Protein 4O32 (pdb70)

Organism: Plasmodium falciparum (isolate 3D7) (NCBI:txid36329)

Structure (mmCIF, N/CA/C/O backbone):
data_4O32
#
_entry.id   4O32
#
_cell.length_a   77.030
_cell.length_b   77.030
_cell.length_c   134.415
_cell.angle_alpha   90.00
_cell.angle_beta   90.00
_cell.angle_gamma   90.00
#
_symmetry.space_group_name_H-M   'P 43 21 2'
#
loop_
_entity.id
_entity.type
_entity.pdbx_description
1 polymer Thioredoxin
2 non-polymer 'CHLORIDE ION'
3 water water
#
loop_
_atom_site.group_PDB
_atom_site.id
_atom_site.type_symbol
_atom_site.label_atom_id
_atom_site.label_alt_id
_atom_site.label_comp_id
_atom_site.label_asym_id
_atom_site.label_entity_id
_atom_site.label_seq_id
_atom_site.pdbx_PDB_ins_code
_atom_site.Cartn_x
_atom_site.Cartn_y
_atom_site.Cartn_z
_atom_site.occupancy
_atom_site.B_iso_or_equiv
_atom_site.auth_seq_id
_atom_site.auth_comp_id
_atom_site.auth_asym_id
_atom_site.auth_atom_id
_atom_site.pdbx_PDB_model_num
ATOM 1 N N . ASN A 1 48 ? 65.139 196.171 -137.709 1.00 78.97 70 ASN A N 1
ATOM 2 C CA . ASN A 1 48 ? 64.703 197.470 -137.209 1.00 78.67 70 ASN A CA 1
ATOM 3 C C . ASN A 1 48 ? 64.175 197.394 -135.777 1.00 89.68 70 ASN A C 1
ATOM 4 O O . ASN A 1 48 ? 64.815 197.879 -134.840 1.00 88.82 70 ASN A O 1
ATOM 6 N N . THR A 1 49 ? 63.006 196.780 -135.615 1.00 88.78 71 THR A N 1
ATOM 7 C CA . THR A 1 49 ? 62.350 196.679 -134.312 1.00 80.03 71 THR A CA 1
ATOM 8 C C . THR A 1 49 ? 61.746 195.285 -134.101 1.00 70.47 71 THR A C 1
ATOM 9 O O . THR A 1 49 ? 61.321 194.633 -135.057 1.00 68.20 71 THR A O 1
ATOM 13 N N . VAL A 1 50 ? 61.709 194.831 -132.851 1.00 58.34 72 VAL A N 1
ATOM 14 C CA . VAL A 1 50 ? 61.288 193.463 -132.553 1.00 59.85 72 VAL A CA 1
ATOM 15 C C . VAL A 1 50 ? 59.780 193.256 -132.685 1.00 54.45 72 VAL A C 1
ATOM 16 O O . VAL A 1 50 ? 58.981 193.928 -132.027 1.00 61.68 72 VAL A O 1
ATOM 20 N N . ILE A 1 51 ? 59.404 192.310 -133.537 1.00 55.64 73 ILE A N 1
ATOM 21 C CA . ILE A 1 51 ? 58.009 191.967 -133.768 1.00 44.99 73 ILE A CA 1
ATOM 22 C C . ILE A 1 51 ? 57.575 190.845 -132.842 1.00 47.84 73 ILE A C 1
ATOM 23 O O . ILE A 1 51 ? 58.187 189.776 -132.820 1.00 46.90 73 ILE A O 1
ATOM 28 N N . VAL A 1 52 ? 56.527 191.090 -132.068 1.00 50.37 74 VAL A N 1
ATOM 29 C CA . VAL A 1 52 ? 55.971 190.052 -131.216 1.00 41.42 74 VAL A CA 1
ATOM 30 C C . VAL A 1 52 ? 54.708 189.499 -131.857 1.00 48.66 74 VAL A C 1
ATOM 31 O O . VAL A 1 52 ? 53.605 190.000 -131.632 1.00 53.28 74 VAL A O 1
ATOM 35 N N . LEU A 1 53 ? 54.888 188.469 -132.675 1.00 41.68 75 LEU A N 1
ATOM 36 C CA . LEU A 1 53 ? 53.776 187.789 -133.319 1.00 41.52 75 LEU A CA 1
ATOM 37 C C . LEU A 1 53 ? 53.108 186.853 -132.319 1.00 42.32 75 LEU A C 1
ATOM 38 O O . LEU A 1 53 ? 53.716 185.884 -131.860 1.00 43.86 75 LEU A O 1
ATOM 43 N N . TYR A 1 54 ? 51.856 187.151 -131.983 1.00 44.51 76 TYR A N 1
ATOM 44 C CA . TYR A 1 54 ? 51.163 186.456 -130.905 1.00 39.47 76 TYR A CA 1
ATOM 45 C C . TYR A 1 54 ? 49.848 185.832 -131.376 1.00 37.09 76 TYR A C 1
ATOM 46 O O . TYR A 1 54 ? 48.852 186.525 -131.572 1.00 39.14 76 TYR A O 1
ATOM 55 N N . PHE A 1 55 ? 49.864 184.513 -131.557 1.00 28.76 77 PHE A N 1
ATOM 56 C CA . PHE A 1 55 ? 48.668 183.764 -131.903 1.00 35.24 77 PHE A CA 1
ATOM 57 C C . PHE A 1 55 ? 47.862 183.405 -130.655 1.00 41.45 77 PHE A C 1
ATOM 58 O O . PHE A 1 55 ? 48.388 182.829 -129.702 1.00 37.11 77 PHE A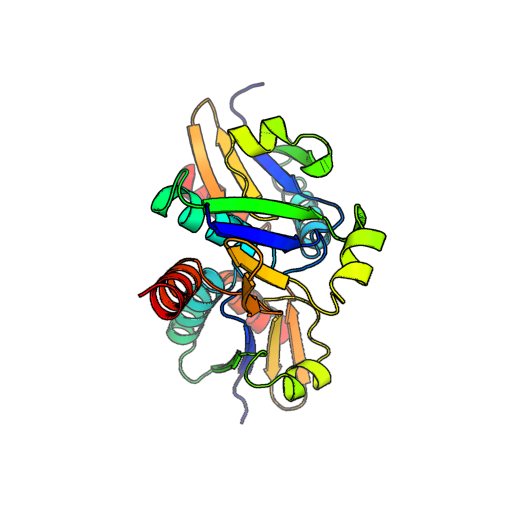 O 1
ATOM 66 N N . PHE A 1 56 ? 46.578 183.742 -130.672 1.00 39.50 78 PHE A N 1
ATOM 67 C CA . PHE A 1 56 ? 45.698 183.456 -129.549 1.00 49.28 78 PHE A CA 1
ATOM 68 C C . PHE A 1 56 ? 44.343 182.986 -130.056 1.00 52.20 78 PHE A C 1
ATOM 69 O O . PHE A 1 56 ? 44.052 183.070 -131.248 1.00 38.30 78 PHE A O 1
ATOM 77 N N . ALA A 1 57 ? 43.518 182.493 -129.141 1.00 40.53 79 ALA A N 1
ATOM 78 C CA . ALA A 1 57 ? 42.117 182.223 -129.433 1.00 42.31 79 ALA A CA 1
ATOM 79 C C . ALA A 1 57 ? 41.298 182.460 -128.175 1.00 52.50 79 ALA A C 1
ATOM 80 O O . ALA A 1 57 ? 41.831 182.440 -127.062 1.00 45.51 79 ALA A O 1
ATOM 82 N N . LYS A 1 58 ? 40.004 182.689 -128.356 1.00 43.93 80 LYS A N 1
ATOM 83 C CA . LYS A 1 58 ? 39.128 182.992 -127.235 1.00 59.95 80 LYS A CA 1
ATOM 84 C C . LYS A 1 58 ? 38.811 181.732 -126.439 1.00 45.90 80 LYS A C 1
ATOM 85 O O . LYS A 1 58 ? 38.409 181.810 -125.281 1.00 52.59 80 LYS A O 1
ATOM 91 N N . TRP A 1 59 ? 39.002 180.574 -127.062 1.00 45.89 81 TRP A N 1
ATOM 92 C CA . TRP A 1 59 ? 38.789 179.306 -126.379 1.00 51.00 81 TRP A CA 1
ATOM 93 C C . TRP A 1 59 ? 40.062 178.794 -125.699 1.00 51.69 81 TRP A C 1
ATOM 94 O O . TRP A 1 59 ? 40.040 177.758 -125.038 1.00 53.36 81 TRP A O 1
ATOM 105 N N A CYS A 1 60 ? 41.156 179.531 -125.863 0.41 47.61 82 CYS A N 1
ATOM 106 N N B CYS A 1 60 ? 41.170 179.509 -125.860 0.59 47.49 82 CYS A N 1
ATOM 107 C CA A CYS A 1 60 ? 42.420 179.213 -125.205 0.41 48.35 82 CYS A CA 1
ATOM 108 C CA B CYS A 1 60 ? 42.405 179.108 -125.193 0.59 48.29 82 CYS A CA 1
ATOM 109 C C A CYS A 1 60 ? 42.444 179.786 -123.792 0.41 43.38 82 CYS A C 1
ATOM 110 C C B CYS A 1 60 ? 42.500 179.750 -123.815 0.59 43.27 82 CYS A C 1
ATOM 111 O O A CYS A 1 60 ? 42.469 181.004 -123.613 0.41 41.96 82 CYS A O 1
ATOM 112 O O B CYS A 1 60 ? 42.636 180.968 -123.688 0.59 41.72 82 CYS A O 1
ATOM 117 N N . GLN A 1 61 ? 42.431 178.909 -122.790 1.00 47.66 83 GLN A N 1
ATOM 118 C CA . GLN A 1 61 ? 42.397 179.354 -121.400 1.00 48.15 83 GLN A CA 1
ATOM 119 C C . GLN A 1 61 ? 43.618 180.168 -121.002 1.00 42.12 83 GLN A C 1
ATOM 120 O O . GLN A 1 61 ? 43.494 181.191 -120.331 1.00 47.91 83 GLN A O 1
ATOM 126 N N . ALA A 1 62 ? 44.795 179.724 -121.425 1.00 38.47 84 ALA A N 1
ATOM 127 C CA . ALA A 1 62 ? 46.030 180.409 -121.056 1.00 39.97 84 ALA A CA 1
ATOM 128 C C . ALA A 1 62 ? 46.184 181.770 -121.733 1.00 41.53 84 ALA A C 1
ATOM 129 O O . ALA A 1 62 ? 46.999 182.591 -121.308 1.00 42.21 84 ALA A O 1
ATOM 131 N N A CYS A 1 63 ? 45.393 182.002 -122.779 0.39 40.55 85 CYS A N 1
ATOM 132 N N B CYS A 1 63 ? 45.407 182.017 -122.786 0.61 40.94 85 CYS A N 1
ATOM 133 C CA A CYS A 1 63 ? 45.507 183.215 -123.580 0.39 39.42 85 CYS A CA 1
ATOM 134 C CA B CYS A 1 63 ? 45.557 183.254 -123.546 0.61 39.28 85 CYS A CA 1
ATOM 135 C C A CYS A 1 63 ? 44.947 184.437 -122.857 0.39 39.92 85 CYS A C 1
ATOM 136 C C B CYS A 1 63 ? 44.989 184.454 -122.811 0.61 39.90 85 CYS A C 1
ATOM 137 O O A CYS A 1 63 ? 45.290 185.571 -123.188 0.39 41.85 85 CYS A O 1
ATOM 138 O O B CYS A 1 63 ? 45.366 185.593 -123.090 0.61 41.86 85 CYS A O 1
ATOM 143 N N . THR A 1 64 ? 44.085 184.202 -121.872 1.00 41.61 86 THR A N 1
ATOM 144 C CA . THR A 1 64 ? 43.519 185.281 -121.075 1.00 41.33 86 THR A CA 1
ATOM 145 C C . THR A 1 64 ? 44.627 185.980 -120.306 1.00 43.72 86 THR A C 1
ATOM 146 O O . THR A 1 64 ? 44.759 187.205 -120.357 1.00 49.69 86 THR A O 1
ATOM 150 N N . MET A 1 65 ? 45.436 185.194 -119.603 1.00 41.43 87 MET A N 1
ATOM 151 C CA . MET A 1 65 ? 46.580 185.748 -118.890 1.00 43.24 87 MET A CA 1
ATOM 152 C C . MET A 1 65 ? 47.693 186.145 -119.859 1.00 38.83 87 MET A C 1
ATOM 153 O O . MET A 1 65 ? 48.390 187.137 -119.639 1.00 43.03 87 MET A O 1
ATOM 158 N N . GLN A 1 66 ? 47.865 185.376 -120.933 1.00 42.63 88 GLN A N 1
ATOM 159 C CA . GLN A 1 66 ? 48.879 185.720 -121.929 1.00 42.48 88 GLN A CA 1
ATOM 160 C C . GLN A 1 66 ? 48.637 187.123 -122.476 1.00 40.49 88 GLN A C 1
ATOM 161 O O . GLN A 1 66 ? 49.572 187.905 -122.637 1.00 41.40 88 GLN A O 1
ATOM 167 N N . SER A 1 67 ? 47.373 187.440 -122.742 1.00 36.30 89 SER A N 1
ATOM 168 C CA . SER A 1 67 ? 47.014 188.758 -123.258 1.00 39.87 89 SER A CA 1
ATOM 169 C C . SER A 1 67 ? 47.356 189.870 -122.269 1.00 42.72 89 SER A C 1
ATOM 170 O O . SER A 1 67 ? 47.832 190.933 -122.667 1.00 43.33 89 SER A O 1
ATOM 173 N N . THR A 1 68 ? 47.125 189.633 -120.981 1.00 44.68 90 THR A N 1
ATOM 174 C CA . THR A 1 68 ? 47.434 190.658 -119.988 1.00 47.75 90 THR A CA 1
ATOM 175 C C . THR A 1 68 ? 48.946 190.766 -119.794 1.00 44.03 90 THR A C 1
ATOM 176 O O . THR A 1 68 ? 49.472 191.852 -119.562 1.00 46.59 90 THR A O 1
ATOM 180 N N . GLU A 1 69 ? 49.646 189.643 -119.913 1.00 46.55 91 GLU A N 1
ATOM 181 C CA . GLU A 1 69 ? 51.106 189.660 -119.887 1.00 45.97 91 GLU A CA 1
ATOM 182 C C . GLU A 1 69 ? 51.668 190.463 -121.061 1.00 50.51 91 GLU A C 1
ATOM 183 O O . GLU A 1 69 ? 52.687 191.139 -120.923 1.00 48.14 91 GLU A O 1
ATOM 189 N N . MET A 1 70 ? 51.002 190.392 -122.213 1.00 43.58 92 MET A N 1
ATOM 190 C CA . MET A 1 70 ? 51.425 191.157 -123.384 1.00 43.12 92 MET A CA 1
ATOM 191 C C . MET A 1 70 ? 51.260 192.659 -123.149 1.00 56.91 92 MET A C 1
ATOM 192 O O . MET A 1 70 ? 52.014 193.466 -123.702 1.00 45.48 92 MET A O 1
ATOM 197 N N . ASP A 1 71 ? 50.272 193.024 -122.331 1.00 53.12 93 ASP A N 1
ATOM 198 C CA . ASP A 1 71 ? 50.074 194.416 -121.921 1.00 61.58 93 ASP A CA 1
ATOM 199 C C . ASP A 1 71 ? 51.265 194.915 -121.107 1.00 47.55 93 ASP A C 1
ATOM 200 O O . ASP A 1 71 ? 51.741 196.031 -121.305 1.00 57.09 93 ASP A O 1
ATOM 205 N N . LYS A 1 72 ? 51.733 194.086 -120.180 1.00 53.34 94 LYS A N 1
ATOM 206 C CA . LYS A 1 72 ? 52.919 194.413 -119.399 1.00 59.28 94 LYS A CA 1
ATOM 207 C C . LYS A 1 72 ? 54.121 194.635 -120.305 1.00 58.08 94 LYS A C 1
ATOM 208 O O . LYS A 1 72 ? 54.839 195.624 -120.162 1.00 64.41 94 LYS A O 1
ATOM 214 N N . LEU A 1 73 ? 54.325 193.706 -121.237 1.00 63.57 95 LEU A N 1
ATOM 215 C CA . LEU A 1 73 ? 55.453 193.756 -122.166 1.00 58.15 95 LEU A CA 1
ATOM 216 C C . LEU A 1 73 ? 55.470 195.043 -122.984 1.00 55.26 95 LEU A C 1
ATOM 217 O O . LEU A 1 73 ? 56.518 195.672 -123.135 1.00 59.71 95 LEU A O 1
ATOM 222 N N . GLN A 1 74 ? 54.311 195.424 -123.514 1.00 52.26 96 GLN A N 1
ATOM 223 C CA . GLN A 1 74 ? 54.192 196.648 -124.306 1.00 52.25 96 GLN A CA 1
ATOM 224 C C . GLN A 1 74 ? 54.523 197.888 -123.486 1.00 64.28 96 GLN A C 1
ATOM 225 O O . GLN A 1 74 ? 55.162 198.814 -123.983 1.00 72.75 96 GLN A O 1
ATOM 231 N N . LYS A 1 75 ? 54.071 197.906 -122.235 1.00 67.79 97 LYS A N 1
ATOM 232 C CA . LYS A 1 75 ? 54.342 199.021 -121.335 1.00 71.91 97 LYS A CA 1
ATOM 233 C C . LYS A 1 75 ? 55.840 199.157 -121.093 1.00 71.53 97 LYS A C 1
ATOM 234 O O . LYS A 1 75 ? 56.375 200.263 -121.028 1.00 72.29 97 LYS A O 1
ATOM 236 N N . TYR A 1 76 ? 56.507 198.015 -120.975 1.00 66.90 98 TYR A N 1
ATOM 237 C CA . TYR A 1 76 ? 57.939 197.963 -120.712 1.00 68.86 98 TYR A CA 1
ATOM 238 C C . TYR A 1 76 ? 58.769 198.468 -121.890 1.00 72.39 98 TYR A C 1
ATOM 239 O O . TYR A 1 76 ? 59.713 199.237 -121.706 1.00 78.94 98 TYR A O 1
ATOM 248 N N . TYR A 1 77 ? 58.412 198.042 -123.099 1.00 66.03 99 TYR A N 1
ATOM 249 C CA . TYR A 1 77 ? 59.229 198.327 -124.276 1.00 65.38 99 TYR A CA 1
ATOM 250 C C . TYR A 1 77 ? 58.735 199.496 -125.123 1.00 74.91 99 TYR A C 1
ATOM 251 O O . TYR A 1 77 ? 59.525 200.144 -125.810 1.00 73.52 99 TYR A O 1
ATOM 260 N N . GLY A 1 78 ? 57.433 199.758 -125.088 1.00 71.41 100 GLY A N 1
ATOM 261 C CA . GLY A 1 78 ? 56.859 200.798 -125.920 1.00 63.42 100 GLY A CA 1
ATOM 262 C C . GLY A 1 78 ? 57.112 200.529 -127.390 1.00 68.89 100 GLY A C 1
ATOM 263 O O . GLY A 1 78 ? 56.891 199.418 -127.872 1.00 67.43 100 GLY A O 1
ATOM 264 N N . LYS A 1 79 ? 57.602 201.542 -128.098 1.00 74.15 101 LYS A N 1
ATOM 265 C CA . LYS A 1 79 ? 57.819 201.444 -129.539 1.00 67.89 101 LYS A CA 1
ATOM 266 C C . LYS A 1 79 ? 59.054 200.624 -129.913 1.00 68.43 101 LYS A C 1
ATOM 267 O O . LYS A 1 79 ? 59.402 200.517 -131.092 1.00 69.04 101 LYS A O 1
ATOM 273 N N . ARG A 1 80 ? 59.720 200.048 -128.918 1.00 69.09 102 ARG A N 1
ATOM 274 C CA . ARG A 1 80 ? 60.836 199.153 -129.196 1.00 66.69 102 ARG A CA 1
ATOM 275 C C . ARG A 1 80 ? 60.316 197.770 -129.573 1.00 73.97 102 ARG A C 1
ATOM 276 O O . ARG A 1 80 ? 61.042 196.956 -130.144 1.00 67.14 102 ARG A O 1
ATOM 284 N N . ILE A 1 81 ? 59.049 197.518 -129.262 1.00 68.99 103 ILE A N 1
ATOM 285 C CA . ILE A 1 81 ? 58.429 196.232 -129.548 1.00 58.26 103 ILE A CA 1
ATOM 286 C C . ILE A 1 81 ? 57.138 196.507 -130.318 1.00 64.10 103 ILE A C 1
ATOM 287 O O . ILE A 1 81 ? 56.462 197.502 -130.059 1.00 69.84 103 ILE A O 1
ATOM 292 N N . TYR A 1 82 ? 56.811 195.658 -131.286 1.00 61.67 104 TYR A N 1
ATOM 293 C CA . TYR A 1 82 ? 55.530 195.770 -131.972 1.00 58.09 104 TYR A CA 1
ATOM 294 C C . TYR A 1 82 ? 54.717 194.490 -131.819 1.00 58.88 104 TYR A C 1
ATOM 295 O O . TYR A 1 82 ? 55.052 193.455 -132.400 1.00 54.81 104 TYR A O 1
ATOM 304 N N . LEU A 1 83 ? 53.643 194.569 -131.040 1.00 51.30 105 LEU A N 1
ATOM 305 C CA . LEU A 1 83 ? 52.783 193.417 -130.804 1.00 52.74 105 LEU A CA 1
ATOM 306 C C . LEU A 1 83 ? 51.844 193.188 -131.984 1.00 55.39 105 LEU A C 1
ATOM 307 O O . LEU A 1 83 ? 51.036 194.049 -132.331 1.00 52.79 105 LEU A O 1
ATOM 312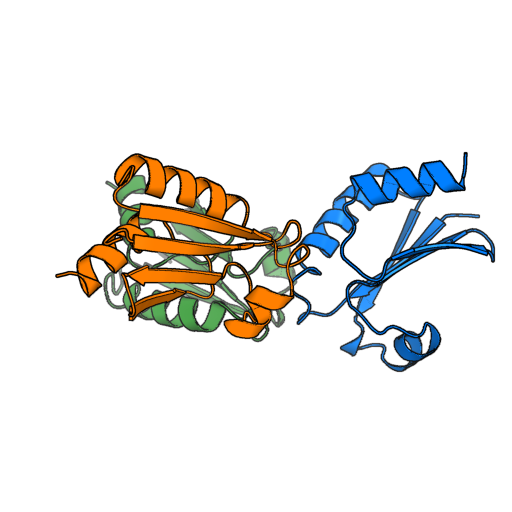 N N . LEU A 1 84 ? 51.968 192.021 -132.606 1.00 49.19 106 LEU A N 1
ATOM 313 C CA . LEU A 1 84 ? 51.056 191.618 -133.661 1.00 51.71 106 LEU A CA 1
ATOM 314 C C . LEU A 1 84 ? 50.154 190.515 -133.119 1.00 50.43 106 LEU A C 1
ATOM 315 O O . LEU A 1 84 ? 50.506 189.333 -133.149 1.00 42.61 106 LEU A O 1
ATOM 320 N N . LYS A 1 85 ? 48.995 190.919 -132.609 1.00 46.11 107 LYS A N 1
ATOM 321 C CA . LYS A 1 85 ? 48.075 190.009 -131.941 1.00 42.87 107 LYS A CA 1
ATOM 322 C C . LYS A 1 85 ? 47.107 189.387 -132.944 1.00 45.14 107 LYS A C 1
ATOM 323 O O . LYS A 1 85 ? 46.284 190.079 -133.537 1.00 47.66 107 LYS A O 1
ATOM 329 N N . VAL A 1 86 ? 47.204 188.073 -133.119 1.00 44.44 108 VAL A N 1
ATOM 330 C CA . VAL A 1 86 ? 46.464 187.383 -134.166 1.00 40.24 108 VAL A CA 1
ATOM 331 C C . VAL A 1 86 ? 45.494 186.343 -133.621 1.00 39.20 108 VAL A C 1
ATOM 332 O O . VAL A 1 86 ? 45.901 185.362 -132.995 1.00 44.94 108 VAL A O 1
ATOM 336 N N . ASP A 1 87 ? 44.207 186.567 -133.865 1.00 40.58 109 ASP A N 1
ATOM 337 C CA . ASP A 1 87 ? 43.173 185.599 -133.518 1.00 40.90 109 ASP A CA 1
ATOM 338 C C . ASP A 1 87 ? 43.237 184.447 -134.510 1.00 44.84 109 ASP A C 1
ATOM 339 O O . ASP A 1 87 ? 42.913 184.620 -135.685 1.00 47.24 109 ASP A O 1
ATOM 344 N N . LEU A 1 88 ? 43.662 183.277 -134.040 1.00 36.25 110 LEU A N 1
ATOM 345 C CA . LEU A 1 88 ? 43.829 182.121 -134.911 1.00 40.82 110 LEU A CA 1
ATOM 346 C C . LEU A 1 88 ? 42.539 181.766 -135.655 1.00 47.62 110 LEU A C 1
ATOM 347 O O . LEU A 1 88 ? 42.585 181.327 -136.801 1.00 43.90 110 LEU A O 1
ATOM 352 N N . ASP A 1 89 ? 41.394 181.970 -135.008 1.00 45.72 111 ASP A N 1
ATOM 353 C CA . ASP A 1 89 ? 40.106 181.647 -135.619 1.00 44.71 111 ASP A CA 1
ATOM 354 C C . ASP A 1 89 ? 39.774 182.580 -136.782 1.00 45.66 111 ASP A C 1
ATOM 355 O O . ASP A 1 89 ? 38.974 182.237 -137.646 1.00 44.49 111 ASP A O 1
ATOM 360 N N . LYS A 1 90 ? 40.383 183.760 -136.790 1.00 42.61 112 LYS A N 1
ATOM 361 C CA . LYS A 1 90 ? 40.161 184.729 -137.853 1.00 49.14 112 LYS A CA 1
ATOM 362 C C . LYS A 1 90 ? 41.298 184.739 -138.875 1.00 48.50 112 LYS A C 1
ATOM 363 O O . LYS A 1 90 ? 41.241 185.468 -139.866 1.00 42.21 112 LYS A O 1
ATOM 369 N N . ASN A 1 91 ? 42.332 183.939 -138.629 1.00 40.61 113 ASN A N 1
ATOM 370 C CA . ASN A 1 91 ? 43.503 183.925 -139.503 1.00 41.66 113 ASN A CA 1
ATOM 371 C C . ASN A 1 91 ? 44.078 182.528 -139.694 1.00 32.41 113 ASN A C 1
ATOM 372 O O . ASN A 1 91 ? 45.264 182.294 -139.456 1.00 41.25 113 ASN A O 1
ATOM 377 N N . GLU A 1 92 ? 43.237 181.606 -140.147 1.00 37.20 114 GLU A N 1
ATOM 378 C CA . GLU A 1 92 ? 43.626 180.207 -140.241 1.00 46.28 114 GLU A CA 1
ATOM 379 C C . GLU A 1 92 ? 44.768 179.961 -141.218 1.00 46.38 114 GLU A C 1
ATOM 380 O O . GLU A 1 92 ? 45.605 179.095 -140.977 1.00 45.12 114 GLU A O 1
ATOM 386 N N . SER A 1 93 ? 44.815 180.716 -142.313 1.00 40.55 115 SER A N 1
ATOM 387 C CA . SER A 1 93 ? 45.859 180.506 -143.314 1.00 45.19 115 SER A CA 1
ATOM 388 C C . SER A 1 93 ? 47.201 181.010 -142.807 1.00 38.14 115 SER A C 1
ATOM 389 O O . SER A 1 93 ? 48.242 180.401 -143.057 1.00 41.21 115 SER A O 1
ATOM 392 N N . LEU A 1 94 ? 47.174 182.135 -142.103 1.00 35.56 116 LEU A N 1
ATOM 393 C CA . LEU A 1 94 ? 48.378 182.660 -141.477 1.00 43.49 116 LEU A CA 1
ATOM 394 C C . LEU A 1 94 ? 48.902 181.673 -140.437 1.00 42.10 116 LEU A C 1
ATOM 395 O O . LEU A 1 94 ? 50.111 181.501 -140.283 1.00 44.69 116 LEU A O 1
ATOM 400 N N . ALA A 1 95 ? 47.977 181.022 -139.738 1.00 42.77 117 ALA A N 1
ATOM 401 C CA . ALA A 1 95 ? 48.321 180.053 -138.703 1.00 49.69 117 ALA A CA 1
ATOM 402 C C . ALA A 1 95 ? 49.021 178.844 -139.305 1.00 52.74 117 ALA A C 1
ATOM 403 O O . ALA A 1 95 ? 50.059 178.401 -138.806 1.00 45.76 117 ALA A O 1
ATOM 405 N N . ARG A 1 96 ? 48.446 178.313 -140.381 1.00 52.31 118 ARG A N 1
ATOM 406 C CA . ARG A 1 96 ? 49.038 177.179 -141.082 1.00 48.67 118 ARG A CA 1
ATOM 407 C C . ARG A 1 96 ? 50.420 177.531 -141.616 1.00 47.33 118 ARG A C 1
ATOM 408 O O . ARG A 1 96 ? 51.320 176.694 -141.625 1.00 48.09 118 ARG A O 1
ATOM 416 N N . LYS A 1 97 ? 50.583 178.776 -142.049 1.00 47.13 119 LYS A N 1
ATOM 417 C CA . LYS A 1 97 ? 51.860 179.247 -142.567 1.00 44.29 119 LYS A CA 1
ATOM 418 C C . LYS A 1 97 ? 52.970 179.151 -141.522 1.00 54.44 119 LYS A C 1
ATOM 419 O O . LYS A 1 97 ? 54.098 178.774 -141.839 1.00 48.15 119 LYS A O 1
ATOM 425 N N . PHE A 1 98 ? 52.649 179.494 -140.278 1.00 48.07 120 PHE A N 1
ATOM 426 C CA . PHE A 1 98 ? 53.638 179.455 -139.204 1.00 41.17 120 PHE A CA 1
ATOM 427 C C . PHE A 1 98 ? 53.551 178.156 -138.414 1.00 47.49 120 PHE A C 1
ATOM 428 O O . PHE A 1 98 ? 54.130 178.038 -137.329 1.00 50.51 120 PHE A O 1
ATOM 436 N N . SER A 1 99 ? 52.826 177.190 -138.973 1.00 39.07 121 SER A N 1
ATOM 437 C CA . SER A 1 99 ? 52.667 175.864 -138.379 1.00 49.57 121 SER A CA 1
ATOM 438 C C . SER A 1 99 ? 52.231 175.923 -136.914 1.00 52.62 121 SER A C 1
ATOM 439 O O . SER A 1 99 ? 52.820 175.262 -136.055 1.00 49.33 121 SER A O 1
ATOM 442 N N . VAL A 1 100 ? 51.201 176.716 -136.634 1.00 46.18 122 VAL A N 1
ATOM 443 C CA . VAL A 1 100 ? 50.684 176.832 -135.278 1.00 45.35 122 VAL A CA 1
ATOM 444 C C . VAL A 1 100 ? 49.926 175.568 -134.890 1.00 49.32 122 VAL A C 1
ATOM 445 O O . VAL A 1 100 ? 48.966 175.185 -135.556 1.00 52.14 122 VAL A O 1
ATOM 449 N N . LYS A 1 101 ? 50.366 174.921 -133.814 1.00 45.18 123 LYS A N 1
ATOM 450 C CA . LYS A 1 101 ? 49.771 173.662 -133.371 1.00 48.34 123 LYS A CA 1
ATOM 451 C C . LYS A 1 101 ? 49.292 173.751 -131.930 1.00 43.38 123 LYS A C 1
ATOM 452 O O . LYS A 1 101 ? 48.604 172.859 -131.439 1.00 53.03 123 LYS A O 1
ATOM 458 N N . SER A 1 102 ? 49.668 174.832 -131.258 1.00 46.07 124 SER A N 1
ATOM 459 C CA . SER A 1 102 ? 49.303 175.049 -129.864 1.00 43.59 124 SER A CA 1
ATOM 460 C C . SER A 1 102 ? 49.073 176.525 -129.622 1.00 39.36 124 SER A C 1
ATOM 461 O O . SER A 1 102 ? 49.617 177.368 -130.335 1.00 42.91 124 SER A O 1
ATOM 464 N N . LEU A 1 103 ? 48.263 176.836 -128.618 1.00 39.90 125 LEU A N 1
ATOM 465 C CA . LEU A 1 103 ? 48.026 178.220 -128.239 1.00 40.99 125 LEU A CA 1
ATOM 466 C C . LEU A 1 103 ? 48.239 178.388 -126.744 1.00 41.62 125 LEU A C 1
ATOM 467 O O . LEU A 1 103 ? 47.902 177.498 -125.974 1.00 47.62 125 LEU A O 1
ATOM 472 N N . PRO A 1 104 ? 48.822 179.525 -126.332 1.00 43.30 126 PRO A N 1
ATOM 473 C CA . PRO A 1 104 ? 49.293 180.581 -127.237 1.00 43.31 126 PRO A CA 1
ATOM 474 C C . PRO A 1 104 ? 50.571 180.191 -127.970 1.00 40.40 126 PRO A C 1
ATOM 475 O O . PRO A 1 104 ? 51.275 179.278 -127.543 1.00 37.19 126 PRO A O 1
ATOM 479 N N . THR A 1 105 ? 50.844 180.864 -129.079 1.00 40.97 127 THR A N 1
ATOM 480 C CA . THR A 1 105 ? 52.126 180.725 -129.754 1.00 36.06 127 THR A CA 1
ATOM 481 C C . THR A 1 105 ? 52.709 182.112 -129.894 1.00 36.25 127 THR A C 1
ATOM 482 O O . THR A 1 105 ? 52.057 183.020 -130.405 1.00 35.62 127 THR A O 1
ATOM 486 N N . ILE A 1 106 ? 53.924 182.284 -129.392 1.00 38.27 128 ILE A N 1
ATOM 487 C CA . ILE A 1 106 ? 54.580 183.577 -129.442 1.00 37.61 128 ILE A CA 1
ATOM 488 C C . ILE A 1 106 ? 55.845 183.467 -130.265 1.00 39.73 128 ILE A C 1
ATOM 489 O O . ILE A 1 106 ? 56.721 182.656 -129.973 1.00 38.96 128 ILE A O 1
ATOM 494 N N . ILE A 1 107 ? 55.926 184.285 -131.306 1.00 37.21 129 ILE A N 1
ATOM 495 C CA . ILE A 1 107 ? 57.081 184.284 -132.181 1.00 38.52 129 ILE A CA 1
ATOM 496 C C . ILE A 1 107 ? 57.735 185.657 -132.171 1.00 35.96 129 ILE A C 1
ATOM 497 O O . ILE A 1 107 ? 57.090 186.661 -132.464 1.00 42.88 129 ILE A O 1
ATOM 502 N N . LEU A 1 108 ? 59.012 185.696 -131.811 1.00 39.28 130 LEU A N 1
ATOM 503 C CA . LEU A 1 108 ? 59.739 186.955 -131.735 1.00 42.65 130 LEU A CA 1
ATOM 504 C C . LEU A 1 108 ? 60.676 187.116 -132.927 1.00 42.60 130 LEU A C 1
ATOM 505 O O . LEU A 1 108 ? 61.556 186.291 -133.151 1.00 52.34 130 LEU A O 1
ATOM 510 N N . LEU A 1 109 ? 60.474 188.189 -133.685 1.00 49.23 131 LEU A N 1
ATOM 511 C CA . LEU A 1 109 ? 61.234 188.438 -134.903 1.00 46.84 131 LEU A CA 1
ATOM 512 C C . LEU A 1 109 ? 61.972 189.773 -134.851 1.00 55.80 131 LEU A C 1
ATOM 513 O O . LEU A 1 109 ? 61.478 190.743 -134.280 1.00 55.55 131 LEU A O 1
ATOM 518 N N . LYS A 1 110 ? 63.159 189.817 -135.446 1.00 54.13 132 LYS A N 1
ATOM 519 C CA . LYS A 1 110 ? 63.840 191.086 -135.669 1.00 58.49 132 LYS A CA 1
ATOM 520 C C . LYS A 1 110 ? 64.705 191.033 -136.921 1.00 67.27 132 LYS A C 1
ATOM 521 O O . LYS A 1 110 ? 65.642 190.238 -137.006 1.00 62.98 132 LYS A O 1
ATOM 527 N N . ASN A 1 111 ? 64.376 191.889 -137.885 1.00 67.63 133 ASN A N 1
ATOM 528 C CA . ASN A 1 111 ? 65.157 192.040 -139.108 1.00 73.71 133 ASN A CA 1
ATOM 529 C C . ASN A 1 111 ? 65.442 190.717 -139.813 1.00 65.08 133 ASN A C 1
ATOM 530 O O . ASN A 1 111 ? 66.597 190.305 -139.933 1.00 66.98 133 ASN A O 1
ATOM 532 N N . LYS A 1 112 ? 64.383 190.050 -140.262 1.00 58.10 134 LYS A N 1
ATOM 533 C CA . LYS A 1 112 ? 64.520 188.850 -141.068 1.00 71.82 134 LYS A CA 1
ATOM 534 C C . LYS A 1 112 ? 64.958 187.598 -140.328 1.00 78.52 134 LYS A C 1
ATOM 535 O O . LYS A 1 112 ? 65.064 186.527 -140.928 1.00 72.22 134 LYS A O 1
ATOM 536 N N . THR A 1 113 ? 65.221 187.721 -139.030 1.00 65.98 135 THR A N 1
ATOM 537 C CA . THR A 1 113 ? 65.632 186.566 -138.239 1.00 68.12 135 THR A CA 1
ATOM 538 C C . THR A 1 113 ? 64.702 186.350 -137.046 1.00 62.51 135 THR A C 1
ATOM 539 O O . THR A 1 113 ? 64.316 187.301 -136.364 1.00 53.30 135 THR A O 1
ATOM 543 N N . MET A 1 114 ? 64.342 185.095 -136.798 1.00 50.33 136 MET A N 1
ATOM 544 C CA . MET A 1 114 ? 63.501 184.772 -135.659 1.00 49.89 136 MET A CA 1
ATOM 545 C C . MET A 1 114 ? 64.342 184.532 -134.411 1.00 50.97 136 MET A C 1
ATOM 546 O O . MET A 1 114 ? 65.200 183.654 -134.386 1.00 46.58 136 MET A O 1
ATOM 551 N N . LEU A 1 115 ? 64.081 185.321 -133.376 1.00 47.00 137 LEU A N 1
ATOM 552 C CA . LEU A 1 115 ? 64.822 185.230 -132.124 1.00 46.47 137 LEU A CA 1
ATOM 553 C C . LEU A 1 115 ? 64.439 183.993 -131.314 1.00 51.53 137 LEU A C 1
ATOM 554 O O . LEU A 1 115 ? 65.301 183.221 -130.889 1.00 45.54 137 LEU A O 1
ATOM 559 N N . ALA A 1 116 ? 63.139 183.819 -131.099 1.00 38.00 138 ALA A N 1
ATOM 560 C CA . ALA A 1 116 ? 62.634 182.723 -130.285 1.00 46.74 138 ALA A CA 1
ATOM 561 C C . ALA A 1 116 ? 61.179 182.436 -130.606 1.00 42.05 138 ALA A C 1
ATOM 562 O O . ALA A 1 116 ? 60.455 183.299 -131.103 1.00 45.38 138 ALA A O 1
ATOM 564 N N . ARG A 1 117 ? 60.757 181.213 -130.317 1.00 44.97 139 ARG A N 1
ATOM 565 C CA . ARG A 1 117 ? 59.369 180.824 -130.495 1.00 45.78 139 ARG A CA 1
ATOM 566 C C . ARG A 1 117 ? 58.903 179.948 -129.339 1.00 45.31 139 ARG A C 1
ATOM 567 O O . ARG A 1 117 ? 59.561 178.971 -128.982 1.00 41.50 139 ARG A O 1
ATOM 575 N N . LYS A 1 118 ? 57.767 180.307 -128.754 1.00 45.88 140 LYS A N 1
ATOM 576 C CA . LYS A 1 118 ? 57.188 179.528 -127.669 1.00 41.83 140 LYS A CA 1
ATOM 577 C C . LYS A 1 118 ? 55.763 179.103 -128.011 1.00 39.51 140 LYS A C 1
ATOM 578 O O . LYS A 1 118 ? 54.943 179.929 -128.411 1.00 40.11 140 LYS A O 1
ATOM 584 N N . ASP A 1 119 ? 55.477 177.814 -127.859 1.00 39.46 141 ASP A N 1
ATOM 585 C CA . ASP A 1 119 ? 54.161 177.275 -128.179 1.00 38.19 141 ASP A CA 1
ATOM 586 C C . ASP A 1 119 ? 53.325 177.091 -126.915 1.00 40.25 141 ASP A C 1
ATOM 587 O O . ASP A 1 119 ? 52.466 176.214 -126.840 1.00 44.40 141 ASP A O 1
ATOM 592 N N . HIS A 1 120 ? 53.585 177.932 -125.923 1.00 39.96 142 HIS A N 1
ATOM 593 C CA . HIS A 1 120 ? 52.884 177.864 -124.652 1.00 43.90 142 HIS A CA 1
ATOM 594 C C . HIS A 1 120 ? 52.948 179.222 -123.983 1.00 42.63 142 HIS A C 1
ATOM 595 O O . HIS A 1 120 ? 53.620 180.132 -124.477 1.00 39.88 142 HIS A O 1
ATOM 602 N N . PHE A 1 121 ? 52.252 179.348 -122.857 1.00 34.39 143 PHE A N 1
ATOM 603 C CA . PHE A 1 121 ? 52.236 180.586 -122.096 1.00 41.47 143 PHE A CA 1
ATOM 604 C C . PHE A 1 121 ? 53.641 181.010 -121.689 1.00 40.88 143 PHE A C 1
ATOM 605 O O . PHE A 1 121 ? 54.451 180.188 -121.268 1.00 39.94 143 PHE A O 1
ATOM 613 N N . VAL A 1 122 ? 53.923 182.299 -121.837 1.00 39.58 144 VAL A N 1
ATOM 614 C CA . VAL A 1 122 ? 55.178 182.880 -121.385 1.00 41.81 144 VAL A CA 1
ATOM 615 C C . VAL A 1 122 ? 54.871 184.215 -120.734 1.00 44.14 144 VAL A C 1
ATOM 616 O O . VAL A 1 122 ? 54.220 185.071 -121.339 1.00 40.03 144 VAL A O 1
ATOM 620 N N . SER A 1 123 ? 55.329 184.389 -119.500 1.00 41.31 145 SER A N 1
ATOM 621 C CA . SER A 1 123 ? 55.097 185.635 -118.789 1.00 45.15 145 SER A CA 1
ATOM 622 C C . SER A 1 123 ? 55.860 186.771 -119.444 1.00 41.21 145 SER A C 1
ATOM 623 O O . SER A 1 123 ? 56.835 186.545 -120.167 1.00 42.93 145 SER A O 1
ATOM 626 N N . SER A 1 124 ? 55.400 187.991 -119.185 1.00 38.29 146 SER A N 1
ATOM 627 C CA . SER A 1 124 ? 56.072 189.195 -119.642 1.00 38.08 146 SER A CA 1
ATOM 628 C C . SER A 1 124 ? 57.531 189.214 -119.196 1.00 54.73 146 SER A C 1
ATOM 629 O O . SER A 1 124 ? 58.419 189.547 -119.983 1.00 48.31 146 SER A O 1
ATOM 632 N N . ASN A 1 125 ? 57.775 188.845 -117.939 1.00 45.16 147 ASN A N 1
ATOM 633 C CA . ASN A 1 125 ? 59.132 188.837 -117.410 1.00 47.21 147 ASN A CA 1
ATOM 634 C C . ASN A 1 125 ? 60.025 187.875 -118.185 1.00 41.89 147 ASN A C 1
ATOM 635 O O . ASN A 1 125 ? 61.130 188.233 -118.585 1.00 42.69 147 ASN A O 1
ATOM 640 N N . ASP A 1 126 ? 59.537 186.659 -118.406 1.00 41.73 148 ASP A N 1
ATOM 641 C CA . ASP A 1 126 ? 60.293 185.668 -119.161 1.00 44.23 148 ASP A CA 1
ATOM 642 C C . ASP A 1 126 ? 60.483 186.078 -120.625 1.00 48.20 148 ASP A C 1
ATOM 643 O O . ASP A 1 126 ? 61.489 185.734 -121.241 1.00 45.34 148 ASP A O 1
ATOM 648 N N . LEU A 1 127 ? 59.524 186.816 -121.178 1.00 48.38 149 LEU A N 1
ATOM 649 C CA . LEU A 1 127 ? 59.654 187.313 -122.545 1.00 46.96 149 LEU A CA 1
ATOM 650 C C . LEU A 1 127 ? 60.752 188.366 -122.617 1.00 52.62 149 LEU A C 1
ATOM 651 O O . LEU A 1 127 ? 61.541 188.390 -123.558 1.00 46.91 149 LEU A O 1
ATOM 656 N N . ILE A 1 128 ? 60.791 189.239 -121.616 1.00 54.67 150 ILE A N 1
ATOM 657 C CA . ILE A 1 128 ? 61.850 190.234 -121.506 1.00 49.88 150 ILE A CA 1
ATOM 658 C C . ILE A 1 128 ? 63.210 189.556 -121.396 1.00 55.12 150 ILE A C 1
ATOM 659 O O . ILE A 1 128 ? 64.169 189.972 -122.044 1.00 53.86 150 ILE A O 1
ATOM 664 N N . ALA A 1 129 ? 63.284 188.503 -120.587 1.00 42.98 151 ALA A N 1
ATOM 665 C CA . ALA A 1 129 ? 64.543 187.796 -120.374 1.00 50.88 151 ALA A CA 1
ATOM 666 C C . ALA A 1 129 ? 65.149 187.249 -121.670 1.00 50.18 151 ALA A C 1
ATOM 667 O O . ALA A 1 129 ? 66.316 187.504 -121.964 1.00 57.74 151 ALA A O 1
ATOM 669 N N . LEU A 1 130 ? 64.377 186.503 -122.452 1.00 50.61 152 LEU A N 1
ATOM 670 C CA . LEU A 1 130 ? 64.961 185.887 -123.642 1.00 62.52 152 LEU A CA 1
ATOM 671 C C . LEU A 1 130 ? 65.104 186.871 -124.808 1.00 49.07 152 LEU A C 1
ATOM 672 O O . LEU A 1 130 ? 65.925 186.655 -125.700 1.00 52.64 152 LEU A O 1
ATOM 677 N N . ILE A 1 131 ? 64.334 187.955 -124.796 1.00 49.17 153 ILE A N 1
ATOM 678 C CA . ILE A 1 131 ? 64.603 189.055 -125.717 1.00 47.69 153 ILE A CA 1
ATOM 679 C C . ILE A 1 131 ? 66.001 189.597 -125.423 1.00 58.63 153 ILE A C 1
ATOM 680 O O . ILE A 1 131 ? 66.838 189.716 -126.320 1.00 52.50 153 ILE A O 1
ATOM 685 N N . LYS A 1 132 ? 66.253 189.901 -124.153 1.00 52.20 154 LYS A N 1
ATOM 686 C CA . LYS A 1 132 ? 67.570 190.349 -123.713 1.00 58.20 154 LYS A CA 1
ATOM 687 C C . LYS A 1 132 ? 68.638 189.286 -123.972 1.00 54.22 154 LYS A C 1
ATOM 688 O O . LYS A 1 132 ? 69.747 189.599 -124.399 1.00 51.97 154 LYS A O 1
ATOM 690 N N . LYS A 1 133 ? 68.297 188.029 -123.713 1.00 42.76 155 LYS A N 1
ATOM 691 C CA . LYS A 1 133 ? 69.217 186.919 -123.928 1.00 48.36 155 LYS A CA 1
ATOM 692 C C . LYS A 1 133 ? 69.683 186.831 -125.386 1.00 54.71 155 LYS A C 1
ATOM 693 O O . LYS A 1 133 ? 70.859 186.597 -125.660 1.00 50.81 155 LYS A O 1
ATOM 699 N N . HIS A 1 134 ? 68.758 187.036 -126.316 1.00 50.72 156 HIS A N 1
ATOM 700 C CA . HIS A 1 134 ? 69.057 186.874 -127.735 1.00 51.42 156 HIS A CA 1
ATOM 701 C C . HIS A 1 134 ? 69.674 188.115 -128.381 1.00 52.34 156 HIS A C 1
ATOM 702 O O . HIS A 1 134 ? 70.309 188.016 -129.434 1.00 52.09 156 HIS A O 1
ATOM 709 N N . LEU A 1 135 ? 69.496 189.276 -127.758 1.00 54.10 157 LEU A N 1
ATOM 710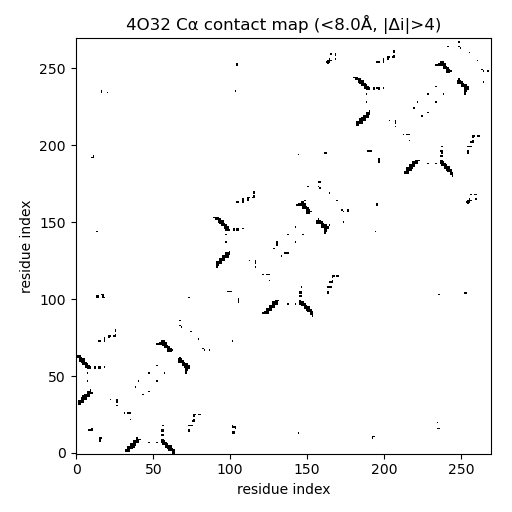 C CA . LEU A 1 135 ? 69.952 190.526 -128.364 1.00 53.05 157 LEU A CA 1
ATOM 711 C C . LEU A 1 135 ? 71.115 191.178 -127.621 1.00 60.93 157 LEU A C 1
ATOM 712 O O . LEU A 1 135 ? 71.559 192.262 -127.997 1.00 69.25 157 LEU A O 1
ATOM 717 N N . VAL A 1 136 ? 71.607 190.525 -126.572 1.00 60.42 158 VAL A N 1
ATOM 718 C CA . VAL A 1 136 ? 72.759 191.040 -125.833 1.00 64.34 158 VAL A CA 1
ATOM 719 C C . VAL A 1 136 ? 73.928 190.063 -125.880 1.00 70.68 158 VAL A C 1
ATOM 720 O O . VAL A 1 136 ? 74.507 189.825 -126.941 1.00 77.43 158 VAL A O 1
ATOM 722 N N . LYS B 1 47 ? 43.076 157.767 -95.489 1.00 73.76 69 LYS B N 1
ATOM 723 C CA . LYS B 1 47 ? 42.295 157.148 -94.423 1.00 94.05 69 LYS B CA 1
ATOM 724 C C . LYS B 1 47 ? 40.821 157.535 -94.538 1.00 91.47 69 LYS B C 1
ATOM 725 O O . LYS B 1 47 ? 40.175 157.248 -95.546 1.00 84.01 69 LYS B O 1
ATOM 727 N N . ASN B 1 48 ? 40.289 158.169 -93.498 1.00 85.31 70 ASN B N 1
ATOM 728 C CA . ASN B 1 48 ? 38.970 158.786 -93.587 1.00 81.33 70 ASN B CA 1
ATOM 729 C C . ASN B 1 48 ? 39.106 160.308 -93.664 1.00 81.30 70 ASN B C 1
ATOM 730 O O . ASN B 1 48 ? 38.304 161.059 -93.106 1.00 78.28 70 ASN B O 1
ATOM 735 N N . THR B 1 49 ? 40.142 160.742 -94.373 1.00 65.83 71 THR B N 1
ATOM 736 C CA . THR B 1 49 ? 40.430 162.153 -94.579 1.00 63.06 71 THR B CA 1
ATOM 737 C C . THR B 1 49 ? 39.827 162.616 -95.908 1.00 61.67 71 THR B C 1
ATOM 738 O O . THR B 1 49 ? 39.855 161.880 -96.897 1.00 46.91 71 THR B O 1
ATOM 742 N N . VAL B 1 50 ? 39.264 163.821 -95.932 1.00 55.17 72 VAL B N 1
ATOM 743 C CA . VAL B 1 50 ? 38.775 164.386 -97.184 1.00 56.86 72 VAL B CA 1
ATOM 744 C C . VAL B 1 50 ? 39.953 164.809 -98.044 1.00 45.96 72 VAL B C 1
ATOM 745 O O . VAL B 1 50 ? 40.729 165.682 -97.658 1.00 53.78 72 VAL B O 1
ATOM 749 N N . ILE B 1 51 ? 40.098 164.177 -99.202 1.00 40.54 73 ILE B N 1
ATOM 750 C CA . ILE B 1 51 ? 41.149 164.557 -100.137 1.00 47.75 73 ILE B CA 1
ATOM 751 C C . ILE B 1 51 ? 40.670 165.687 -101.047 1.00 46.07 73 ILE B C 1
ATOM 752 O O . ILE B 1 51 ? 39.693 165.540 -101.782 1.00 45.73 73 ILE B O 1
ATOM 757 N N . VAL B 1 52 ? 41.349 166.825 -100.971 1.00 42.40 74 VAL B N 1
ATOM 758 C CA . VAL B 1 52 ? 41.027 167.951 -101.833 1.00 41.83 74 VAL B CA 1
ATOM 759 C C . VAL B 1 52 ? 41.989 167.975 -103.012 1.00 45.33 74 VAL B C 1
ATOM 760 O O . VAL B 1 52 ? 43.092 168.517 -102.926 1.00 43.57 74 VAL B O 1
ATOM 764 N N . LEU B 1 53 ? 41.564 167.361 -104.108 1.00 51.74 75 LEU B N 1
ATOM 765 C CA . LEU B 1 53 ? 42.354 167.311 -105.327 1.00 45.21 75 LEU B CA 1
ATOM 766 C C . LEU B 1 53 ? 42.192 168.617 -106.098 1.00 45.31 75 LEU B C 1
ATOM 767 O O . LEU B 1 53 ? 41.111 168.921 -106.607 1.00 42.70 75 LEU B O 1
ATOM 772 N N . TYR B 1 54 ? 43.272 169.390 -106.167 1.00 49.32 76 TYR B N 1
ATOM 773 C CA . TYR B 1 54 ? 43.248 170.732 -106.743 1.00 48.72 76 TYR B CA 1
ATOM 774 C C . TYR B 1 54 ? 44.166 170.866 -107.967 1.00 47.67 76 TYR B C 1
ATOM 775 O O . TYR B 1 54 ? 45.381 170.995 -107.827 1.00 45.70 76 TYR B O 1
ATOM 784 N N . PHE B 1 55 ? 43.571 170.864 -109.159 1.00 47.32 77 PHE B N 1
ATOM 785 C CA . PHE B 1 55 ? 44.314 171.097 -110.399 1.00 46.41 77 PHE B CA 1
ATOM 786 C C . PHE B 1 55 ? 44.472 172.585 -110.693 1.00 45.58 77 PHE B C 1
ATOM 787 O O . PHE B 1 55 ? 43.489 173.326 -110.704 1.00 47.49 77 PHE B O 1
ATOM 795 N N . PHE B 1 56 ? 45.706 173.014 -110.944 1.00 43.95 78 PHE B N 1
ATOM 796 C CA . PHE B 1 56 ? 45.995 174.425 -111.205 1.00 43.56 78 PHE B CA 1
ATOM 797 C C . PHE B 1 56 ? 47.075 174.605 -112.274 1.00 44.90 78 PHE B C 1
ATOM 798 O O . PHE B 1 56 ? 47.646 173.627 -112.760 1.00 50.10 78 PHE B O 1
ATOM 806 N N . ALA B 1 57 ? 47.352 175.863 -112.621 1.00 36.48 79 ALA B N 1
ATOM 807 C CA . ALA B 1 57 ? 48.468 176.210 -113.502 1.00 47.66 79 ALA B CA 1
ATOM 808 C C . ALA B 1 57 ? 48.893 177.662 -113.316 1.00 41.71 79 ALA B C 1
ATOM 809 O O . ALA B 1 57 ? 48.108 178.499 -112.872 1.00 42.10 79 ALA B O 1
ATOM 811 N N . LYS B 1 58 ? 50.136 177.962 -113.679 1.00 47.05 80 LYS B N 1
ATOM 812 C CA . LYS B 1 58 ? 50.642 179.326 -113.597 1.00 43.06 80 LYS B CA 1
ATOM 813 C C . LYS B 1 58 ? 49.889 180.271 -114.532 1.00 40.18 80 LYS B C 1
ATOM 814 O O . LYS B 1 58 ? 49.842 181.478 -114.295 1.00 51.62 80 LYS B O 1
ATOM 816 N N . TRP B 1 59 ? 49.298 179.720 -115.592 1.00 45.33 81 TRP B N 1
ATOM 817 C CA . TRP B 1 59 ? 48.597 180.541 -116.579 1.00 49.13 81 TRP B CA 1
ATOM 818 C C . TRP B 1 59 ? 47.091 180.671 -116.319 1.00 53.90 81 TRP B C 1
ATOM 819 O O . TRP B 1 59 ? 46.387 181.369 -117.053 1.00 50.37 81 TRP B O 1
ATOM 830 N N A CYS B 1 60 ? 46.594 179.988 -115.296 0.23 45.87 82 CYS B N 1
ATOM 831 N N B CYS B 1 60 ? 46.614 180.016 -115.264 0.77 45.94 82 CYS B N 1
ATOM 832 C CA A CYS B 1 60 ? 45.191 180.135 -114.933 0.23 47.85 82 CYS B CA 1
ATOM 833 C CA B CYS B 1 60 ? 45.211 180.092 -114.855 0.77 47.60 82 CYS B CA 1
ATOM 834 C C A CYS B 1 60 ? 45.030 181.322 -113.997 0.23 49.11 82 CYS B C 1
ATOM 835 C C B CYS B 1 60 ? 44.973 181.299 -113.945 0.77 49.03 82 CYS B C 1
ATOM 836 O O A CYS B 1 60 ? 45.553 181.326 -112.884 0.23 45.51 82 CYS B O 1
ATOM 837 O O B CYS B 1 60 ? 45.388 181.292 -112.788 0.77 45.15 82 CYS B O 1
ATOM 842 N N . GLN B 1 61 ? 44.298 182.328 -114.458 1.00 44.63 83 GLN B N 1
ATOM 843 C CA . GLN B 1 61 ? 44.189 183.598 -113.735 1.00 44.06 83 GLN B CA 1
ATOM 844 C C . GLN B 1 61 ? 43.353 183.549 -112.454 1.00 48.16 83 GLN B C 1
ATOM 845 O O . GLN B 1 61 ? 43.440 184.457 -111.629 1.00 44.84 83 GLN B O 1
ATOM 851 N N . ALA B 1 62 ? 42.548 182.508 -112.278 1.00 41.70 84 ALA B N 1
ATOM 852 C CA . ALA B 1 62 ? 41.729 182.406 -111.070 1.00 53.63 84 ALA B CA 1
ATOM 853 C C . ALA B 1 62 ? 42.403 181.547 -109.999 1.00 49.93 84 ALA B C 1
ATOM 854 O O . ALA B 1 62 ? 41.965 181.514 -108.851 1.00 49.95 84 ALA B O 1
ATOM 856 N N A CYS B 1 63 ? 43.474 180.861 -110.381 0.65 46.17 85 CYS B N 1
ATOM 857 N N B CYS B 1 63 ? 43.482 180.871 -110.380 0.35 46.23 85 CYS B N 1
ATOM 858 C CA A CYS B 1 63 ? 44.111 179.893 -109.499 0.65 48.84 85 CYS B CA 1
ATOM 859 C CA B CYS B 1 63 ? 44.119 179.887 -109.512 0.35 48.87 85 CYS B CA 1
ATOM 860 C C A CYS B 1 63 ? 44.863 180.535 -108.339 0.65 47.23 85 CYS B C 1
ATOM 861 C C B CYS B 1 63 ? 44.927 180.507 -108.373 0.35 47.25 85 CYS B C 1
ATOM 862 O O A CYS B 1 63 ? 45.016 179.924 -107.282 0.65 47.39 85 CYS B O 1
ATOM 863 O O B CYS B 1 63 ? 45.179 179.852 -107.362 0.35 47.20 85 CYS B O 1
ATOM 868 N N . THR B 1 64 ? 45.334 181.760 -108.536 1.00 45.42 86 THR B N 1
ATOM 869 C CA . THR B 1 64 ? 46.052 182.461 -107.476 1.00 47.21 86 THR B CA 1
ATOM 870 C C . THR B 1 64 ? 45.114 182.701 -106.301 1.00 47.11 86 THR B C 1
ATOM 871 O O . THR B 1 64 ? 45.462 182.436 -105.155 1.00 51.22 86 THR B O 1
ATOM 875 N N . MET B 1 65 ? 43.914 183.185 -106.595 1.00 52.88 87 MET B N 1
ATOM 876 C CA . MET B 1 65 ? 42.928 183.429 -105.557 1.00 48.48 87 MET B CA 1
ATOM 877 C C . MET B 1 65 ? 42.343 182.123 -105.041 1.00 43.81 87 MET B C 1
ATOM 878 O O . MET B 1 65 ? 41.966 182.029 -103.873 1.00 44.96 87 MET B O 1
ATOM 883 N N . GLN B 1 66 ? 42.280 181.111 -105.901 1.00 36.87 88 GLN B N 1
ATOM 884 C CA . GLN B 1 66 ? 41.827 179.798 -105.463 1.00 40.37 88 GLN B CA 1
ATOM 885 C C . GLN B 1 66 ? 42.793 179.198 -104.440 1.00 50.47 88 GLN B C 1
ATOM 886 O O . GLN B 1 66 ? 42.369 178.578 -103.464 1.00 40.76 88 GLN B O 1
ATOM 892 N N . SER B 1 67 ? 44.090 179.391 -104.666 1.00 44.58 89 SER B N 1
ATOM 893 C CA . SER B 1 67 ? 45.107 178.883 -103.752 1.00 45.33 89 SER B CA 1
ATOM 894 C C . SER B 1 67 ? 45.004 179.558 -102.389 1.00 40.97 89 SER B C 1
ATOM 895 O O . SER B 1 67 ? 45.081 178.893 -101.357 1.00 46.14 89 SER B O 1
ATOM 898 N N . THR B 1 68 ? 44.829 180.877 -102.395 1.00 43.25 90 THR B N 1
ATOM 899 C CA . THR B 1 68 ? 44.590 181.643 -101.173 1.00 44.23 90 THR B CA 1
ATOM 900 C C . THR B 1 68 ? 43.445 181.015 -100.394 1.00 49.76 90 THR B C 1
ATOM 901 O O . THR B 1 68 ? 43.486 180.858 -99.171 1.00 44.40 90 THR B O 1
ATOM 905 N N . GLU B 1 69 ? 42.428 180.636 -101.148 1.00 46.60 91 GLU B N 1
ATOM 906 C CA . GLU B 1 69 ? 41.214 180.059 -100.620 1.00 38.69 91 GLU B CA 1
ATOM 907 C C . GLU B 1 69 ? 41.450 178.663 -100.041 1.00 42.32 91 GLU B C 1
ATOM 908 O O . GLU B 1 69 ? 40.840 178.284 -99.037 1.00 37.47 91 GLU B O 1
ATOM 914 N N . MET B 1 70 ? 42.340 177.904 -100.678 1.00 41.36 92 MET B N 1
ATOM 915 C CA . MET B 1 70 ? 42.698 176.568 -100.210 1.00 35.07 92 MET B CA 1
ATOM 916 C C . MET B 1 70 ? 43.443 176.627 -98.879 1.00 42.23 92 MET B C 1
ATOM 917 O O . MET B 1 70 ? 43.316 175.734 -98.042 1.00 40.26 92 MET B O 1
ATOM 922 N N . ASP B 1 71 ? 44.229 177.681 -98.697 1.00 42.54 93 ASP B N 1
ATOM 923 C CA . ASP B 1 71 ? 44.939 177.891 -97.443 1.00 46.68 93 ASP B CA 1
ATOM 924 C C . ASP B 1 71 ? 43.951 178.115 -96.308 1.00 48.53 93 ASP B C 1
ATOM 925 O O . ASP B 1 71 ? 44.187 177.680 -95.180 1.00 49.17 93 ASP B O 1
ATOM 930 N N . LYS B 1 72 ? 42.844 178.792 -96.607 1.00 40.26 94 LYS B N 1
ATOM 931 C CA . LYS B 1 72 ? 41.833 179.050 -95.588 1.00 44.98 94 LYS B CA 1
ATOM 932 C C . LYS B 1 72 ? 41.107 177.766 -95.232 1.00 42.85 94 LYS B C 1
ATOM 933 O O . LYS B 1 72 ? 40.792 177.522 -94.065 1.00 45.45 94 LYS B O 1
ATOM 939 N N . LEU B 1 73 ? 40.859 176.935 -96.238 1.00 40.99 95 LEU B N 1
ATOM 940 C CA . LEU B 1 73 ? 40.207 175.652 -96.012 1.00 46.04 95 LEU B CA 1
ATOM 941 C C . LEU B 1 73 ? 41.067 174.752 -95.127 1.00 43.24 95 LEU B C 1
ATOM 942 O O . LEU B 1 73 ? 40.555 174.066 -94.247 1.00 42.46 95 LEU B O 1
ATOM 947 N N . GLN B 1 74 ? 42.374 174.765 -95.373 1.00 40.87 96 GLN B N 1
ATOM 948 C CA . GLN B 1 74 ? 43.319 173.953 -94.618 1.00 49.63 96 GLN B CA 1
ATOM 949 C C . GLN B 1 74 ? 43.401 174.417 -93.170 1.00 50.91 96 GLN B C 1
ATOM 950 O O . GLN B 1 74 ? 43.424 173.604 -92.250 1.00 47.21 96 GLN B O 1
ATOM 956 N N . LYS B 1 75 ? 43.445 175.732 -92.980 1.00 42.53 97 LYS B N 1
ATOM 957 C CA . LYS B 1 75 ? 43.469 176.313 -91.650 1.00 50.09 97 LYS B CA 1
ATOM 958 C C . LYS B 1 75 ? 42.218 175.919 -90.872 1.00 58.01 97 LYS B C 1
ATOM 959 O O . LYS B 1 75 ? 42.266 175.718 -89.657 1.00 49.62 97 LYS B O 1
ATOM 961 N N . TYR B 1 76 ? 41.102 175.787 -91.585 1.00 42.81 98 TYR B N 1
ATOM 962 C CA . TYR B 1 76 ? 39.816 175.509 -90.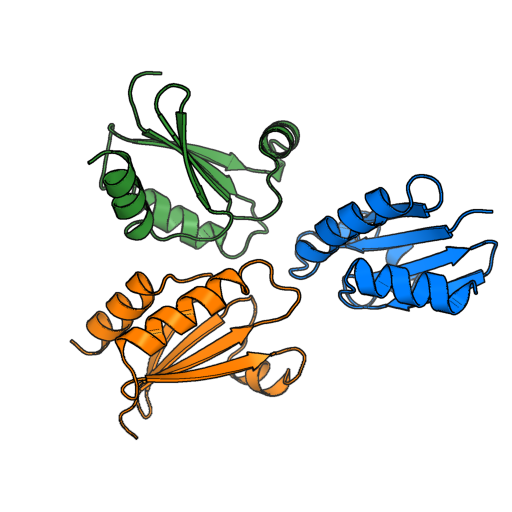955 1.00 45.40 98 TYR B CA 1
ATOM 963 C C . TYR B 1 76 ? 39.675 174.049 -90.526 1.00 50.05 98 TYR B C 1
ATOM 964 O O . TYR B 1 76 ? 39.198 173.767 -89.428 1.00 53.93 98 TYR B O 1
ATOM 973 N N . TYR B 1 77 ? 40.092 173.127 -91.388 1.00 40.69 99 TYR B N 1
ATOM 974 C CA . TYR B 1 77 ? 39.906 171.701 -91.123 1.00 51.03 99 TYR B CA 1
ATOM 975 C C . TYR B 1 77 ? 41.132 171.003 -90.547 1.00 46.81 99 TYR B C 1
ATOM 976 O O . TYR B 1 77 ? 41.014 169.933 -89.948 1.00 48.28 99 TYR B O 1
ATOM 985 N N . GLY B 1 78 ? 42.306 171.586 -90.756 1.00 49.12 100 GLY B N 1
ATOM 986 C CA . GLY B 1 78 ? 43.543 170.942 -90.360 1.00 52.50 100 GLY B CA 1
ATOM 987 C C . GLY B 1 78 ? 43.710 169.597 -91.041 1.00 58.56 100 GLY B C 1
ATOM 988 O O . GLY B 1 78 ? 43.560 169.481 -92.259 1.00 56.88 100 GLY B O 1
ATOM 989 N N . LYS B 1 79 ? 43.995 168.571 -90.246 1.00 48.82 101 LYS B N 1
ATOM 990 C CA . LYS B 1 79 ? 44.293 167.247 -90.780 1.00 46.17 101 LYS B CA 1
ATOM 991 C C . LYS B 1 79 ? 43.042 166.484 -91.188 1.00 45.32 101 LYS B C 1
ATOM 992 O O . LYS B 1 79 ? 43.130 165.371 -91.708 1.00 52.84 101 LYS B O 1
ATOM 998 N N . ARG B 1 80 ? 41.876 167.078 -90.960 1.00 47.77 102 ARG B N 1
ATOM 999 C CA . ARG B 1 80 ? 40.636 166.452 -91.397 1.00 48.11 102 ARG B CA 1
ATOM 1000 C C . ARG B 1 80 ? 40.516 166.503 -92.924 1.00 52.05 102 ARG B C 1
ATOM 1001 O O . ARG B 1 80 ? 39.730 165.760 -93.514 1.00 54.00 102 ARG B O 1
ATOM 1009 N N . ILE B 1 81 ? 41.304 167.367 -93.564 1.00 43.05 103 ILE B N 1
ATOM 1010 C CA . ILE B 1 81 ? 41.412 167.349 -95.024 1.00 59.71 103 ILE B CA 1
ATOM 1011 C C . ILE B 1 81 ? 42.873 167.291 -95.463 1.00 55.79 103 ILE B C 1
ATOM 1012 O O . ILE B 1 81 ? 43.761 167.764 -94.757 1.00 57.19 103 ILE B O 1
ATOM 1017 N N . TYR B 1 82 ? 43.115 166.698 -96.628 1.00 47.74 104 TYR B N 1
ATOM 1018 C CA . TYR B 1 82 ? 44.455 166.662 -97.207 1.00 47.52 104 TYR B CA 1
ATOM 1019 C C . TYR B 1 82 ? 44.446 167.325 -98.583 1.00 52.22 104 TYR B C 1
ATOM 1020 O O . TYR B 1 82 ? 43.754 166.877 -99.498 1.00 46.73 104 TYR B O 1
ATOM 1029 N N . LEU B 1 83 ? 45.217 168.396 -98.723 1.00 49.19 105 LEU B N 1
ATOM 1030 C CA . LEU B 1 83 ? 45.228 169.165 -99.960 1.00 52.29 105 LEU B CA 1
ATOM 1031 C C . LEU B 1 83 ? 46.290 168.662 -100.933 1.00 56.55 105 LEU B C 1
ATOM 1032 O O . LEU B 1 83 ? 47.485 168.813 -100.693 1.00 62.08 105 LEU B O 1
ATOM 1037 N N . LEU B 1 84 ? 45.848 168.063 -102.032 1.00 55.35 106 LEU B N 1
ATOM 1038 C CA . LEU B 1 84 ? 46.764 167.668 -103.091 1.00 53.96 106 LEU B CA 1
ATOM 1039 C C . LEU B 1 84 ? 46.701 168.660 -104.247 1.00 52.98 106 LEU B C 1
ATOM 1040 O O . LEU B 1 84 ? 45.756 168.645 -105.038 1.00 53.87 106 LEU B O 1
ATOM 1045 N N . LYS B 1 85 ? 47.703 169.531 -104.327 1.00 56.87 107 LYS B N 1
ATOM 1046 C CA . LYS B 1 85 ? 47.823 170.478 -105.429 1.00 57.74 107 LYS B CA 1
ATOM 1047 C C . LYS B 1 85 ? 48.488 169.817 -106.633 1.00 60.19 107 LYS B C 1
ATOM 1048 O O . LYS B 1 85 ? 49.572 169.247 -106.513 1.00 63.04 107 LYS B O 1
ATOM 1054 N N . VAL B 1 86 ? 47.843 169.898 -107.791 1.00 54.02 108 VAL B N 1
ATOM 1055 C CA . VAL B 1 86 ? 48.385 169.287 -109.002 1.00 53.06 108 VAL B CA 1
ATOM 1056 C C . VAL B 1 86 ? 48.567 170.293 -110.138 1.00 57.24 108 VAL B C 1
ATOM 1057 O O . VAL B 1 86 ? 47.590 170.760 -110.728 1.00 52.11 108 VAL B O 1
ATOM 1061 N N . ASP B 1 87 ? 49.820 170.624 -110.436 1.00 61.42 109 ASP B N 1
ATOM 1062 C CA . ASP B 1 87 ? 50.154 171.425 -111.612 1.00 53.52 109 ASP B CA 1
ATOM 1063 C C . ASP B 1 87 ? 50.042 170.539 -112.843 1.00 66.65 109 ASP B C 1
ATOM 1064 O O . ASP B 1 87 ? 50.847 169.628 -113.028 1.00 65.70 109 ASP B O 1
ATOM 1069 N N . LEU B 1 88 ? 49.045 170.798 -113.683 1.00 64.05 110 LEU B N 1
ATOM 1070 C CA . LEU B 1 88 ? 48.768 169.907 -114.804 1.00 70.04 110 LEU B CA 1
ATOM 1071 C C . LEU B 1 88 ? 49.779 170.087 -115.936 1.00 68.79 110 LEU B C 1
ATOM 1072 O O . LEU B 1 88 ? 49.837 169.271 -116.854 1.00 79.64 110 LEU B O 1
ATOM 1077 N N . ASP B 1 89 ? 50.569 171.155 -115.869 1.00 56.52 111 ASP B N 1
ATOM 1078 C CA . ASP B 1 89 ? 51.729 171.285 -116.743 1.00 70.67 111 ASP B CA 1
ATOM 1079 C C . ASP B 1 89 ? 52.793 170.257 -116.345 1.00 81.67 111 ASP B C 1
ATOM 1080 O O . ASP B 1 89 ? 53.407 169.623 -117.205 1.00 83.68 111 ASP B O 1
ATOM 1085 N N . LYS B 1 90 ? 52.995 170.092 -115.038 1.00 70.11 112 LYS B N 1
ATOM 1086 C CA . LYS B 1 90 ? 53.997 169.163 -114.515 1.00 66.54 112 LYS B CA 1
ATOM 1087 C C . LYS B 1 90 ? 53.473 167.735 -114.414 1.00 72.86 112 LYS B C 1
ATOM 1088 O O . LYS B 1 90 ? 54.218 166.821 -114.063 1.00 78.64 112 LYS B O 1
ATOM 1094 N N . ASN B 1 91 ? 52.195 167.543 -114.721 1.00 77.91 113 ASN B N 1
ATOM 1095 C CA . ASN B 1 91 ? 51.583 166.229 -114.586 1.00 83.19 113 ASN B CA 1
ATOM 1096 C C . ASN B 1 91 ? 50.299 166.187 -115.411 1.00 77.78 113 ASN B C 1
ATOM 1097 O O . ASN B 1 91 ? 49.197 166.203 -114.868 1.00 84.08 113 ASN B O 1
ATOM 1102 N N . GLU B 1 92 ? 50.454 166.137 -116.730 1.00 85.27 114 GLU B N 1
ATOM 1103 C CA . GLU B 1 92 ? 49.312 166.101 -117.637 1.00 87.02 114 GLU B CA 1
ATOM 1104 C C . GLU B 1 92 ? 48.611 164.746 -117.594 1.00 87.70 114 GLU B C 1
ATOM 1105 O O . GLU B 1 92 ? 47.491 164.596 -118.089 1.00 79.18 114 GLU B O 1
ATOM 1107 N N . SER B 1 93 ? 49.279 163.763 -117.001 1.00 93.24 115 SER B N 1
ATOM 1108 C CA . SER B 1 93 ? 48.756 162.403 -116.935 1.00 94.64 115 SER B CA 1
ATOM 1109 C C . SER B 1 93 ? 47.566 162.285 -115.986 1.00 85.09 115 SER B C 1
ATOM 1110 O O . SER B 1 93 ? 46.508 161.784 -116.367 1.00 82.88 115 SER B O 1
ATOM 1112 N N . LEU B 1 94 ? 47.751 162.739 -114.750 1.00 83.48 116 LEU B N 1
ATOM 1113 C CA . LEU B 1 94 ? 46.703 162.669 -113.736 1.00 82.79 116 LEU B CA 1
ATOM 1114 C C . LEU B 1 94 ? 45.465 163.451 -114.178 1.00 77.56 116 LEU B C 1
ATOM 1115 O O . LEU B 1 94 ? 44.332 163.006 -113.982 1.00 75.94 116 LEU B O 1
ATOM 1120 N N . ALA B 1 95 ? 45.696 164.613 -114.781 1.00 75.79 117 ALA B N 1
ATOM 1121 C CA . ALA B 1 95 ? 44.619 165.461 -115.277 1.00 64.68 117 ALA B CA 1
ATOM 1122 C C . ALA B 1 95 ? 43.769 164.735 -116.316 1.00 72.65 117 ALA B C 1
ATOM 1123 O O . ALA B 1 95 ? 42.550 164.902 -116.363 1.00 69.71 117 ALA B O 1
ATOM 1125 N N . ARG B 1 96 ? 44.423 163.928 -117.146 1.00 77.06 118 ARG B N 1
ATOM 1126 C CA . ARG B 1 96 ? 43.731 163.165 -118.177 1.00 74.43 118 ARG B CA 1
ATOM 1127 C C . ARG B 1 96 ? 42.806 162.122 -117.556 1.00 75.59 118 ARG B C 1
ATOM 1128 O O . ARG B 1 96 ? 41.719 161.862 -118.070 1.00 82.28 118 ARG B O 1
ATOM 1130 N N . LYS B 1 97 ? 43.246 161.532 -116.449 1.00 74.54 119 LYS B N 1
ATOM 1131 C CA . LYS B 1 97 ? 42.461 160.517 -115.754 1.00 77.49 119 LYS B CA 1
ATOM 1132 C C . LYS B 1 97 ? 41.134 161.084 -115.252 1.00 77.88 119 LYS B C 1
ATOM 1133 O O . LYS B 1 97 ? 40.095 160.431 -115.346 1.00 75.47 119 LYS B O 1
ATOM 1135 N N . PHE B 1 98 ? 41.175 162.302 -114.720 1.00 75.00 120 PHE B N 1
ATOM 1136 C CA . PHE B 1 98 ? 39.970 162.956 -114.218 1.00 73.94 120 PHE B CA 1
ATOM 1137 C C . PHE B 1 98 ? 39.341 163.866 -115.267 1.00 71.88 120 PHE B C 1
ATOM 1138 O O . PHE B 1 98 ? 38.391 164.596 -114.974 1.00 62.74 120 PHE B O 1
ATOM 1146 N N . SER B 1 99 ? 39.879 163.813 -116.484 1.00 72.50 121 SER B N 1
ATOM 1147 C CA . SER B 1 99 ? 39.360 164.585 -117.610 1.00 64.27 121 SER B CA 1
ATOM 1148 C C . SER B 1 99 ? 39.266 166.071 -117.282 1.00 61.08 121 SER B C 1
ATOM 1149 O O . SER B 1 99 ? 38.206 166.684 -117.423 1.00 60.63 121 SER B O 1
ATOM 1152 N N . VAL B 1 100 ? 40.378 166.643 -116.832 1.00 58.35 122 VAL B N 1
ATOM 1153 C CA . VAL B 1 100 ? 40.411 168.056 -116.486 1.00 50.50 122 VAL B CA 1
ATOM 1154 C C . VAL B 1 100 ? 40.366 168.900 -117.752 1.00 56.58 122 VAL B C 1
ATOM 1155 O O . VAL B 1 100 ? 41.308 168.891 -118.544 1.00 68.82 122 VAL B O 1
ATOM 1159 N N . LYS B 1 101 ? 39.264 169.620 -117.940 1.00 53.05 123 LYS B N 1
ATOM 1160 C CA . LYS B 1 101 ? 39.075 170.448 -119.128 1.00 61.39 123 LYS B CA 1
ATOM 1161 C C . LYS B 1 101 ? 39.419 171.909 -118.867 1.00 61.54 123 LYS B C 1
ATOM 1162 O O . LYS B 1 101 ? 40.013 172.577 -119.711 1.00 69.31 123 LYS B O 1
ATOM 1168 N N A SER B 1 102 ? 39.037 172.403 -117.692 0.48 59.61 124 SER B N 1
ATOM 1169 N N B SER B 1 102 ? 39.035 172.405 -117.694 0.52 59.61 124 SER B N 1
ATOM 1170 C CA A SER B 1 102 ? 39.249 173.804 -117.347 0.48 56.87 124 SER B CA 1
ATOM 1171 C CA B SER B 1 102 ? 39.262 173.804 -117.352 0.52 56.86 124 SER B CA 1
ATOM 1172 C C A SER B 1 102 ? 39.852 173.955 -115.955 0.48 53.61 124 SER B C 1
ATOM 1173 C C B SER B 1 102 ? 39.885 173.945 -115.969 0.52 53.61 124 SER B C 1
ATOM 1174 O O A SER B 1 102 ? 39.856 173.011 -115.163 0.48 55.57 124 SER B O 1
ATOM 1175 O O B SER B 1 102 ? 39.932 172.987 -115.196 0.52 55.60 124 SER B O 1
ATOM 1180 N N . LEU B 1 103 ? 40.361 175.147 -115.664 1.00 48.52 125 LEU B N 1
ATOM 1181 C CA . LEU B 1 103 ? 41.009 175.410 -114.385 1.00 48.80 125 LEU B CA 1
ATOM 1182 C C . LEU B 1 103 ? 40.441 176.655 -113.713 1.00 51.73 125 LEU B C 1
ATOM 1183 O O . LEU B 1 103 ? 40.124 177.635 -114.383 1.00 45.64 125 LEU B O 1
ATOM 1188 N N . PRO B 1 104 ? 40.319 176.622 -112.376 1.00 45.45 126 PRO B N 1
ATOM 1189 C CA . PRO B 1 104 ? 40.688 175.480 -111.529 1.00 44.81 126 PRO B CA 1
ATOM 1190 C C . PRO B 1 104 ? 39.666 174.344 -111.560 1.00 46.69 126 PRO B C 1
ATOM 1191 O O . PRO B 1 104 ? 38.489 174.576 -111.842 1.00 47.34 126 PRO B O 1
ATOM 1195 N N . THR B 1 105 ? 40.131 173.125 -111.302 1.00 38.75 127 THR B N 1
ATOM 1196 C CA . THR B 1 105 ? 39.240 171.998 -111.068 1.00 45.88 127 THR B CA 1
ATOM 1197 C C . THR B 1 105 ? 39.449 171.497 -109.644 1.00 48.91 127 THR B C 1
ATOM 1198 O O . THR B 1 105 ? 40.555 171.108 -109.273 1.00 45.32 127 THR B O 1
ATOM 1202 N N . ILE B 1 106 ? 38.388 171.534 -108.844 1.00 52.13 128 ILE B N 1
ATOM 1203 C CA . ILE B 1 106 ? 38.450 171.047 -107.472 1.00 41.25 128 ILE B CA 1
ATOM 1204 C C . ILE B 1 106 ? 37.653 169.758 -107.348 1.00 45.66 128 ILE B C 1
ATOM 1205 O O . ILE B 1 106 ? 36.467 169.724 -107.677 1.00 43.10 128 ILE B O 1
ATOM 1210 N N . ILE B 1 107 ? 38.305 168.703 -106.872 1.00 37.09 129 ILE B N 1
ATOM 1211 C CA . ILE B 1 107 ? 37.643 167.419 -106.675 1.00 40.81 129 ILE B CA 1
ATOM 1212 C C . ILE B 1 107 ? 37.786 166.963 -105.223 1.00 45.45 129 ILE B C 1
ATOM 1213 O O . ILE B 1 107 ? 38.898 166.836 -104.711 1.00 39.77 129 ILE B O 1
ATOM 1218 N N . LEU B 1 108 ? 36.656 166.740 -104.559 1.00 47.66 130 LEU B N 1
ATOM 1219 C CA . LEU B 1 108 ? 36.657 166.311 -103.162 1.00 40.83 130 LEU B CA 1
ATOM 1220 C C . LEU B 1 108 ? 36.428 164.805 -103.067 1.00 41.34 130 LEU B C 1
ATOM 1221 O O . LEU B 1 108 ? 35.392 164.291 -103.500 1.00 46.79 130 LEU B O 1
ATOM 1226 N N . LEU B 1 109 ? 37.409 164.103 -102.512 1.00 39.05 131 LEU B N 1
ATOM 1227 C CA . LEU B 1 109 ? 37.348 162.651 -102.403 1.00 42.09 131 LEU B CA 1
ATOM 1228 C C . LEU B 1 109 ? 37.324 162.201 -100.944 1.00 51.36 131 LEU B C 1
ATOM 1229 O O . LEU B 1 109 ? 38.055 162.728 -100.106 1.00 47.08 131 LEU B O 1
ATOM 1234 N N . LYS B 1 110 ? 36.477 161.222 -100.651 1.00 60.38 132 LYS B N 1
ATOM 1235 C CA . LYS B 1 110 ? 36.410 160.620 -99.325 1.00 57.57 132 LYS B CA 1
ATOM 1236 C C . LYS B 1 110 ? 36.402 159.105 -99.470 1.00 61.30 132 LYS B C 1
ATOM 1237 O O . LYS B 1 110 ? 35.431 158.529 -99.963 1.00 58.00 132 LYS B O 1
ATOM 1243 N N . ASN B 1 111 ? 37.491 158.473 -99.043 1.00 59.95 133 ASN B N 1
ATOM 1244 C CA . ASN B 1 111 ? 37.698 157.041 -99.233 1.00 60.61 133 ASN B CA 1
ATOM 1245 C C . ASN B 1 111 ? 37.569 156.636 -100.699 1.00 73.45 133 ASN B C 1
ATOM 1246 O O . ASN B 1 111 ? 38.349 157.080 -101.543 1.00 71.52 133 ASN B O 1
ATOM 1251 N N . LYS B 1 112 ? 36.584 155.797 -101.003 1.00 63.81 134 LYS B N 1
ATOM 1252 C CA . LYS B 1 112 ? 36.425 155.289 -102.361 1.00 74.26 134 LYS B CA 1
ATOM 1253 C C . LYS B 1 112 ? 35.387 156.082 -103.148 1.00 70.73 134 LYS B C 1
ATOM 1254 O O . LYS B 1 112 ? 35.002 155.688 -104.249 1.00 75.21 134 LYS B O 1
ATOM 1256 N N . THR B 1 113 ? 34.939 157.199 -102.586 1.00 63.23 135 THR B N 1
ATOM 1257 C CA . THR B 1 113 ? 33.879 157.983 -103.206 1.00 64.94 135 THR B CA 1
ATOM 1258 C C . THR B 1 113 ? 34.321 159.406 -103.536 1.00 58.43 135 THR B C 1
ATOM 1259 O O . THR B 1 113 ? 35.117 160.004 -102.814 1.00 49.29 135 THR B O 1
ATOM 1263 N N . MET B 1 114 ? 33.801 159.943 -104.635 1.00 58.59 136 MET B N 1
ATOM 1264 C CA . MET B 1 114 ? 33.982 161.355 -104.947 1.00 42.15 136 MET B CA 1
ATOM 1265 C C . MET B 1 114 ? 32.788 162.123 -104.408 1.00 48.77 136 MET B C 1
ATOM 1266 O O . MET B 1 114 ? 31.648 161.788 -104.716 1.00 56.95 136 MET B O 1
ATOM 1271 N N . LEU B 1 115 ? 33.045 163.145 -103.600 1.00 41.47 137 LEU B N 1
ATOM 1272 C CA . LEU B 1 115 ? 31.968 163.873 -102.938 1.00 47.25 137 LEU B CA 1
ATOM 1273 C C . LEU B 1 115 ? 31.387 164.948 -103.843 1.00 49.67 137 LEU B C 1
ATOM 1274 O O . LEU B 1 115 ? 30.175 165.014 -104.056 1.00 45.78 137 LEU B O 1
ATOM 1279 N N . ALA B 1 116 ? 32.265 165.797 -104.362 1.00 41.06 138 ALA B N 1
ATOM 1280 C CA . ALA B 1 116 ? 31.855 166.885 -105.233 1.00 42.08 138 ALA B CA 1
ATOM 1281 C C . ALA B 1 116 ? 32.978 167.254 -106.184 1.00 47.88 138 ALA B C 1
ATOM 1282 O O . ALA B 1 116 ? 34.156 167.031 -105.894 1.00 45.50 138 ALA B O 1
ATOM 1284 N N . ARG B 1 117 ? 32.604 167.825 -107.321 1.00 47.26 139 ARG B N 1
ATOM 1285 C CA . ARG B 1 117 ? 33.573 168.312 -108.286 1.00 44.26 139 ARG B CA 1
ATOM 1286 C C . ARG B 1 117 ? 33.155 169.677 -108.811 1.00 44.41 139 ARG B C 1
ATOM 1287 O O . ARG B 1 117 ? 32.002 169.883 -109.187 1.00 41.50 139 ARG B O 1
ATOM 1295 N N . LYS B 1 118 ? 34.096 170.612 -108.822 1.00 43.85 140 LYS B N 1
ATOM 1296 C CA . LYS B 1 118 ? 33.834 171.947 -109.338 1.00 41.95 140 LYS B CA 1
ATOM 1297 C C . LYS B 1 118 ? 34.882 172.314 -110.372 1.00 42.10 140 LYS B C 1
ATOM 1298 O O . LYS B 1 118 ? 36.074 172.132 -110.147 1.00 40.84 140 LYS B O 1
ATOM 1304 N N . ASP B 1 119 ? 34.437 172.828 -111.511 1.00 48.40 141 ASP B N 1
ATOM 1305 C CA . ASP B 1 119 ? 35.358 173.131 -112.598 1.00 49.32 141 ASP B CA 1
ATOM 1306 C C . ASP B 1 119 ? 35.504 174.641 -112.776 1.00 51.52 141 ASP B C 1
ATOM 1307 O O . ASP B 1 119 ? 35.651 175.142 -113.888 1.00 51.29 141 ASP B O 1
ATOM 1312 N N . HIS B 1 120 ? 35.470 175.345 -111.649 1.00 41.87 142 HIS B N 1
ATOM 1313 C CA . HIS B 1 120 ? 35.628 176.793 -111.590 1.00 35.56 142 HIS B CA 1
ATOM 1314 C C . HIS B 1 120 ? 36.047 177.182 -110.173 1.00 45.94 142 HIS B C 1
ATOM 1315 O O . HIS B 1 120 ? 36.116 176.327 -109.291 1.00 36.75 142 HIS B O 1
ATOM 1322 N N . PHE B 1 121 ? 36.313 178.467 -109.962 1.00 33.07 143 PHE B N 1
ATOM 1323 C CA . PHE B 1 121 ? 36.667 178.983 -108.647 1.00 40.15 143 PHE B CA 1
ATOM 1324 C C . PHE B 1 121 ? 35.609 178.615 -107.616 1.00 45.45 143 PHE B C 1
ATOM 1325 O O . PHE B 1 121 ? 34.409 178.657 -107.898 1.00 43.01 143 PHE B O 1
ATOM 1333 N N . VAL B 1 122 ? 36.067 178.246 -106.423 1.00 42.24 144 VAL B N 1
ATOM 1334 C CA . VAL B 1 122 ? 35.184 177.925 -105.306 1.00 42.36 144 VAL B CA 1
ATOM 1335 C C . VAL B 1 122 ? 35.746 178.495 -104.013 1.00 41.54 144 VAL B C 1
ATOM 1336 O O . VAL B 1 122 ? 36.895 178.223 -103.660 1.00 38.06 144 VAL B O 1
ATOM 1340 N N . SER B 1 123 ? 34.942 179.286 -103.308 1.00 41.90 145 SER B N 1
ATOM 1341 C CA . SER B 1 123 ? 35.391 179.884 -102.054 1.00 38.80 145 SER B CA 1
ATOM 1342 C C . SER B 1 123 ? 35.576 178.837 -100.960 1.00 39.06 145 SER B C 1
ATOM 1343 O O . SER B 1 123 ? 35.091 177.710 -101.068 1.00 38.32 145 SER B O 1
ATOM 1346 N N . SER B 1 124 ? 36.280 179.228 -99.904 1.00 35.79 146 SER B N 1
ATOM 1347 C CA . SER B 1 124 ? 36.530 178.351 -98.768 1.00 43.22 146 SER B CA 1
ATOM 1348 C C . SER B 1 124 ? 35.208 178.046 -98.079 1.00 33.30 146 SER B C 1
ATOM 1349 O O . SER B 1 124 ? 34.924 176.899 -97.738 1.00 39.59 146 SER B O 1
ATOM 1352 N N . ASN B 1 125 ? 34.390 179.079 -97.903 1.00 28.16 147 ASN B N 1
ATOM 1353 C CA . ASN B 1 125 ? 33.046 178.895 -97.367 1.00 33.72 147 ASN B CA 1
ATOM 1354 C C . ASN B 1 125 ? 32.210 177.924 -98.203 1.00 48.54 147 ASN B C 1
ATOM 1355 O O . ASN B 1 125 ? 31.497 177.086 -97.650 1.00 43.76 147 ASN B O 1
ATOM 1360 N N . ASP B 1 126 ? 32.306 178.025 -99.530 1.00 43.87 148 ASP B N 1
ATOM 1361 C CA . ASP B 1 126 ? 31.584 177.110 -100.412 1.00 36.26 148 ASP B CA 1
ATOM 1362 C C . ASP B 1 126 ? 32.087 175.673 -100.246 1.00 34.75 148 ASP B C 1
ATOM 1363 O O . ASP B 1 126 ? 31.300 174.731 -100.185 1.00 42.19 148 ASP B O 1
ATOM 1368 N N . LEU B 1 127 ? 33.404 175.508 -100.187 1.00 33.20 149 LEU B N 1
ATOM 1369 C CA . LEU B 1 127 ? 33.998 174.181 -100.038 1.00 36.63 149 LEU B CA 1
ATOM 1370 C C . LEU B 1 127 ? 33.591 173.535 -98.715 1.00 43.37 149 LEU B C 1
ATOM 1371 O O . LEU B 1 127 ? 33.365 172.328 -98.646 1.00 36.99 149 LEU B O 1
ATOM 1376 N N . ILE B 1 128 ? 33.480 174.349 -97.672 1.00 39.21 150 ILE B N 1
ATOM 1377 C CA . ILE B 1 128 ? 33.028 173.871 -96.372 1.00 39.97 150 ILE B CA 1
ATOM 1378 C C . ILE B 1 128 ? 31.568 173.417 -96.441 1.00 40.89 150 ILE B C 1
ATOM 1379 O O . ILE B 1 128 ? 31.213 172.346 -95.943 1.00 39.12 150 ILE B O 1
ATOM 1384 N N . ALA B 1 129 ? 30.731 174.225 -97.082 1.00 44.85 151 ALA B N 1
ATOM 1385 C CA . ALA B 1 129 ? 29.324 173.882 -97.273 1.00 47.84 151 ALA B CA 1
ATOM 1386 C C . ALA B 1 129 ? 29.173 172.582 -98.054 1.00 44.61 151 ALA B C 1
ATOM 1387 O O . ALA B 1 129 ? 28.304 171.766 -97.752 1.00 50.23 151 ALA B O 1
ATOM 1389 N N . LEU B 1 130 ? 30.023 172.395 -99.058 1.00 38.10 152 LEU B N 1
ATOM 1390 C CA . LEU B 1 130 ? 29.989 171.187 -99.875 1.00 41.99 152 LEU B CA 1
ATOM 1391 C C . LEU B 1 130 ? 30.324 169.949 -99.058 1.00 40.26 152 LEU B C 1
ATOM 1392 O O . LEU B 1 130 ? 29.639 168.931 -99.143 1.00 44.13 152 LEU B O 1
ATOM 1397 N N . ILE B 1 131 ? 31.394 170.039 -98.276 1.00 44.88 153 ILE B N 1
ATOM 1398 C CA . ILE B 1 131 ? 31.828 168.924 -97.445 1.00 40.77 153 ILE B CA 1
ATOM 1399 C C . ILE B 1 131 ? 30.729 168.519 -96.460 1.00 46.89 153 ILE B C 1
ATOM 1400 O O . ILE B 1 131 ? 30.386 167.340 -96.358 1.00 46.50 153 ILE B O 1
ATOM 1405 N N . LYS B 1 132 ? 30.165 169.502 -95.765 1.00 44.05 154 LYS B N 1
ATOM 1406 C CA . LYS B 1 132 ? 29.067 169.261 -94.833 1.00 42.24 154 LYS B CA 1
ATOM 1407 C C . LYS B 1 132 ? 27.839 168.686 -95.530 1.00 57.84 154 LYS B C 1
ATOM 1408 O O . LYS B 1 132 ? 27.194 167.778 -95.006 1.00 54.12 154 LYS B O 1
ATOM 1414 N N . LYS B 1 133 ? 27.522 169.219 -96.708 1.00 45.62 155 LYS B N 1
ATOM 1415 C CA . LYS B 1 133 ? 26.365 168.763 -97.474 1.00 43.61 155 LYS B CA 1
ATOM 1416 C C . LYS B 1 133 ? 26.453 167.271 -97.790 1.00 48.06 155 LYS B C 1
ATOM 1417 O O . LYS B 1 133 ? 25.492 166.529 -97.594 1.00 45.51 155 LYS B O 1
ATOM 1423 N N . HIS B 1 134 ? 27.614 166.832 -98.265 1.00 37.99 156 HIS B N 1
ATOM 1424 C CA . HIS B 1 134 ? 27.770 165.450 -98.696 1.00 38.62 156 HIS B CA 1
ATOM 1425 C C . HIS B 1 134 ? 28.111 164.488 -97.557 1.00 49.19 156 HIS B C 1
ATOM 1426 O O . HIS B 1 134 ? 28.026 163.270 -97.723 1.00 46.62 156 HIS B O 1
ATOM 1433 N N . LEU B 1 135 ? 28.488 165.022 -96.401 1.00 49.83 157 LEU B N 1
ATOM 1434 C CA . LEU B 1 135 ? 28.805 164.163 -95.263 1.00 56.72 157 LEU B CA 1
ATOM 1435 C C . LEU B 1 135 ? 27.716 164.205 -94.191 1.00 57.60 157 LEU B C 1
ATOM 1436 O O . LEU B 1 135 ? 27.796 163.492 -93.190 1.00 69.35 157 LEU B O 1
ATOM 1441 N N . VAL B 1 136 ? 26.700 165.035 -94.425 1.00 68.90 158 VAL B N 1
ATOM 1442 C CA . VAL B 1 136 ? 25.523 165.137 -93.557 1.00 69.21 158 VAL B CA 1
ATOM 1443 C C . VAL B 1 136 ? 25.895 165.447 -92.110 1.00 77.32 158 VAL B C 1
ATOM 1444 O O . VAL B 1 136 ? 26.418 166.521 -91.809 1.00 84.38 158 VAL B O 1
ATOM 1448 N N . MET C 1 46 ? 17.734 202.257 -111.524 1.00 99.25 68 MET C N 1
ATOM 1449 C CA . MET C 1 46 ? 17.183 203.607 -111.586 1.00 111.03 68 MET C CA 1
ATOM 1450 C C . MET C 1 46 ? 16.654 204.050 -110.224 1.00 111.17 68 MET C C 1
ATOM 1451 O O . MET C 1 46 ? 15.672 204.790 -110.141 1.00 106.06 68 MET C O 1
ATOM 1453 N N . LYS C 1 47 ? 17.312 203.593 -109.162 1.00 101.58 69 LYS C N 1
ATOM 1454 C CA . LYS C 1 47 ? 16.917 203.938 -107.800 1.00 100.89 69 LYS C CA 1
ATOM 1455 C C . LYS C 1 47 ? 18.042 203.649 -106.812 1.00 95.34 69 LYS C C 1
ATOM 1456 O O . LYS C 1 47 ? 19.219 203.677 -107.170 1.00 87.09 69 LYS C O 1
ATOM 1458 N N . ASN C 1 48 ? 17.664 203.381 -105.565 1.00 93.10 70 ASN C N 1
ATOM 1459 C CA . ASN C 1 48 ? 18.613 202.965 -104.539 1.00 80.64 70 ASN C CA 1
ATOM 1460 C C . ASN C 1 48 ? 18.636 201.444 -104.426 1.00 88.06 70 ASN C C 1
ATOM 1461 O O . ASN C 1 48 ? 18.360 200.880 -103.366 1.00 80.42 70 ASN C O 1
ATOM 1463 N N . THR C 1 49 ? 18.961 200.789 -105.536 1.00 93.43 71 THR C N 1
ATOM 1464 C CA . THR C 1 49 ? 18.985 199.332 -105.609 1.00 80.03 71 THR C CA 1
ATOM 1465 C C . THR C 1 49 ? 20.401 198.830 -105.890 1.00 64.56 71 THR C C 1
ATOM 1466 O O . THR C 1 49 ? 21.218 199.550 -106.469 1.00 59.76 71 THR C O 1
ATOM 1470 N N . VAL C 1 50 ? 20.696 197.603 -105.468 1.00 59.46 72 VAL C N 1
ATOM 1471 C CA . VAL C 1 50 ? 22.000 197.014 -105.749 1.00 60.45 72 VAL C CA 1
ATOM 1472 C C . VAL C 1 50 ? 22.060 196.539 -107.198 1.00 54.04 72 VAL C C 1
ATOM 1473 O O . VAL C 1 50 ? 21.287 195.676 -107.615 1.00 51.46 72 VAL C O 1
ATOM 1477 N N . ILE C 1 51 ? 22.974 197.116 -107.967 1.00 45.73 73 ILE C N 1
ATOM 1478 C CA . ILE C 1 51 ? 23.163 196.702 -109.349 1.00 51.37 73 ILE C CA 1
ATOM 1479 C C . ILE C 1 51 ? 24.237 195.626 -109.448 1.00 47.01 73 ILE C C 1
ATOM 1480 O O . ILE C 1 51 ? 25.397 195.863 -109.117 1.00 47.02 73 ILE C O 1
ATOM 1485 N N . VAL C 1 52 ? 23.845 194.439 -109.893 1.00 51.58 74 VAL C N 1
ATOM 1486 C CA . VAL C 1 52 ? 24.809 193.384 -110.166 1.00 49.54 74 VAL C CA 1
ATOM 1487 C C . VAL C 1 52 ? 25.220 193.442 -111.636 1.00 50.79 74 VAL C C 1
ATOM 1488 O O . VAL C 1 52 ? 24.502 192.960 -112.512 1.00 48.94 74 VAL C O 1
ATOM 1492 N N . LEU C 1 53 ? 26.370 194.056 -111.897 1.00 47.41 75 LEU C N 1
ATOM 1493 C CA . LEU C 1 53 ? 26.909 194.154 -113.250 1.00 41.90 75 LEU C CA 1
ATOM 1494 C C . LEU C 1 53 ? 27.706 192.898 -113.589 1.00 43.57 75 LEU C C 1
ATOM 1495 O O . LEU C 1 53 ? 28.795 192.676 -113.056 1.00 43.03 75 LEU C O 1
ATOM 1500 N N . TYR C 1 54 ? 27.152 192.079 -114.478 1.00 41.77 76 TYR C N 1
ATOM 1501 C CA . TYR C 1 54 ? 27.693 190.753 -114.774 1.00 37.07 76 TYR C CA 1
ATOM 1502 C C . TYR C 1 54 ? 28.197 190.644 -116.215 1.00 47.92 76 TYR C C 1
ATOM 1503 O O . TYR C 1 54 ? 27.409 190.598 -117.159 1.00 42.86 76 TYR C O 1
ATOM 1512 N N . PHE C 1 55 ? 29.516 190.590 -116.372 1.00 40.80 77 PHE C N 1
ATOM 1513 C CA . PHE C 1 55 ? 30.128 190.380 -117.678 1.00 43.90 77 PHE C CA 1
ATOM 1514 C C . PHE C 1 55 ? 30.340 188.894 -117.934 1.00 45.93 77 PHE C C 1
ATOM 1515 O O . PHE C 1 55 ? 30.888 188.182 -117.090 1.00 41.93 77 PHE C O 1
ATOM 1523 N N . PHE C 1 56 ? 29.899 188.433 -119.100 1.00 39.10 78 PHE C N 1
ATOM 1524 C CA . PHE C 1 56 ? 30.029 187.029 -119.478 1.00 41.10 78 PHE C CA 1
ATOM 1525 C C . PHE C 1 56 ? 30.302 186.895 -120.976 1.00 44.26 78 PHE C C 1
ATOM 1526 O O . PHE C 1 56 ? 30.236 187.877 -121.715 1.00 43.20 78 PHE C O 1
ATOM 1534 N N . ALA C 1 57 ? 30.601 185.677 -121.419 1.00 44.14 79 ALA C N 1
ATOM 1535 C CA . ALA C 1 57 ? 30.700 185.382 -122.846 1.00 44.43 79 ALA C CA 1
ATOM 1536 C C . ALA C 1 57 ? 30.406 183.911 -123.096 1.00 52.54 79 ALA C C 1
ATOM 1537 O O . ALA C 1 57 ? 30.442 183.102 -122.167 1.00 49.18 79 ALA C O 1
ATOM 1539 N N . LYS C 1 58 ? 30.121 183.572 -124.352 1.00 45.17 80 LYS C N 1
ATOM 1540 C CA . LYS C 1 58 ? 29.737 182.211 -124.722 1.00 50.60 80 LYS C CA 1
ATOM 1541 C C . LYS C 1 58 ? 30.902 181.233 -124.609 1.00 49.38 80 LYS C C 1
ATOM 1542 O O . LYS C 1 58 ? 30.698 180.035 -124.415 1.00 53.57 80 LYS C O 1
ATOM 1544 N N . TRP C 1 59 ? 32.120 181.751 -124.739 1.00 43.11 81 TRP C N 1
ATOM 1545 C CA . TRP C 1 59 ? 33.324 180.930 -124.651 1.00 50.59 81 TRP C CA 1
ATOM 1546 C C . TRP C 1 59 ? 33.884 180.877 -123.228 1.00 58.60 81 TRP C C 1
ATOM 1547 O O . TRP C 1 59 ? 34.908 180.241 -122.976 1.00 57.96 81 TRP C O 1
ATOM 1558 N N . CYS C 1 60 ? 33.212 181.554 -122.303 1.00 48.03 82 CYS C N 1
ATOM 1559 C CA . CYS C 1 60 ? 33.573 181.490 -120.894 1.00 48.60 82 CYS C CA 1
ATOM 1560 C C . CYS C 1 60 ? 32.923 180.259 -120.271 1.00 43.49 82 CYS C C 1
ATOM 1561 O O . CYS C 1 60 ? 31.717 180.244 -120.029 1.00 55.81 82 CYS C O 1
ATOM 1564 N N . GLN C 1 61 ? 33.723 179.230 -120.013 1.00 50.52 83 GLN C N 1
ATOM 1565 C CA . GLN C 1 61 ? 33.184 177.920 -119.654 1.00 57.65 83 GLN C CA 1
ATOM 1566 C C . GLN C 1 61 ? 32.507 177.902 -118.285 1.00 46.84 83 GLN C C 1
ATOM 1567 O O . GLN C 1 61 ? 31.623 177.083 -118.036 1.00 55.17 83 GLN C O 1
ATOM 1573 N N . ALA C 1 62 ? 32.908 178.815 -117.408 1.00 43.06 84 ALA C N 1
ATOM 1574 C CA . ALA C 1 62 ? 32.325 178.892 -116.073 1.00 45.39 84 ALA C CA 1
ATOM 1575 C C . ALA C 1 62 ? 31.110 179.818 -116.023 1.00 53.47 84 ALA C C 1
ATOM 1576 O O . ALA C 1 62 ? 30.436 179.914 -114.997 1.00 45.06 84 ALA C O 1
ATOM 1578 N N . CYS C 1 63 ? 30.824 180.492 -117.132 1.00 52.01 85 CYS C N 1
ATOM 1579 C CA . CYS C 1 63 ? 29.784 181.516 -117.134 1.00 48.91 85 CYS C CA 1
ATOM 1580 C C . CYS C 1 63 ? 28.370 180.935 -117.110 1.00 46.00 85 CYS C C 1
ATOM 1581 O O . CYS C 1 63 ? 27.452 181.570 -116.592 1.00 45.79 85 CYS C O 1
ATOM 1584 N N . THR C 1 64 ? 28.193 179.730 -117.647 1.00 43.30 86 THR C N 1
ATOM 1585 C CA . THR C 1 64 ? 26.880 179.085 -117.629 1.00 41.40 86 THR C CA 1
ATOM 1586 C C . THR C 1 64 ? 26.442 178.797 -116.196 1.00 48.78 86 THR C C 1
ATOM 1587 O O . THR C 1 64 ? 25.295 179.052 -115.824 1.00 55.12 86 THR C O 1
ATOM 1591 N N . MET C 1 65 ? 27.362 178.270 -115.395 1.00 46.61 87 MET C N 1
ATOM 1592 C CA . MET C 1 65 ? 27.097 178.027 -113.980 1.00 41.48 87 MET C CA 1
ATOM 1593 C C . MET C 1 65 ? 26.965 179.340 -113.207 1.00 44.35 87 MET C C 1
ATOM 1594 O O . MET C 1 65 ? 26.204 179.429 -112.241 1.00 50.07 87 MET C O 1
ATOM 1599 N N . GLN C 1 66 ? 27.704 180.358 -113.637 1.00 45.99 88 GLN C N 1
ATOM 1600 C CA . GLN C 1 66 ? 27.587 181.678 -113.031 1.00 44.10 88 GLN C CA 1
ATOM 1601 C C . GLN C 1 66 ? 26.186 182.234 -113.240 1.00 51.13 88 GLN C C 1
ATOM 1602 O O . GLN C 1 66 ? 25.623 182.859 -112.337 1.00 41.42 88 GLN C O 1
ATOM 1608 N N . SER C 1 67 ? 25.634 182.001 -114.432 1.00 41.16 89 SER C N 1
ATOM 1609 C CA . SER C 1 67 ? 24.285 182.455 -114.768 1.00 40.28 89 SER C CA 1
ATOM 1610 C C . SER C 1 67 ? 23.233 181.743 -113.926 1.00 41.09 89 SER C C 1
ATOM 1611 O O . SER C 1 67 ? 22.301 182.372 -113.422 1.00 50.00 89 SER C O 1
ATOM 1614 N N . THR C 1 68 ? 23.386 180.429 -113.787 1.00 41.32 90 THR C N 1
ATOM 1615 C CA . THR C 1 68 ? 22.528 179.636 -112.912 1.00 42.52 90 THR C CA 1
ATOM 1616 C C . THR C 1 68 ? 22.564 180.227 -111.514 1.00 57.50 90 THR C C 1
ATOM 1617 O O . THR C 1 68 ? 21.550 180.320 -110.818 1.00 62.25 90 THR C O 1
ATOM 1621 N N . GLU C 1 69 ? 23.756 180.650 -111.126 1.00 49.88 91 GLU C N 1
ATOM 1622 C CA . GLU C 1 69 ? 23.987 181.229 -109.821 1.00 50.74 91 GLU C CA 1
ATOM 1623 C C . GLU C 1 69 ? 23.340 182.611 -109.695 1.00 50.69 91 GLU C C 1
ATOM 1624 O O . GLU C 1 69 ? 22.867 182.985 -108.621 1.00 51.41 91 GLU C O 1
ATOM 1630 N N . MET C 1 70 ? 23.310 183.364 -110.794 1.00 53.53 92 MET C N 1
ATOM 1631 C CA . MET C 1 70 ? 22.663 184.677 -110.798 1.00 53.57 92 MET C CA 1
ATOM 1632 C C . MET C 1 70 ? 21.147 184.552 -110.664 1.00 51.39 92 MET C C 1
ATOM 1633 O O . MET C 1 70 ? 20.494 185.422 -110.081 1.00 49.37 92 MET C O 1
ATOM 1638 N N . ASP C 1 71 ? 20.596 183.470 -111.209 1.00 46.83 93 ASP C N 1
ATOM 1639 C CA . ASP C 1 71 ? 19.172 183.176 -111.065 1.00 54.02 93 ASP C CA 1
ATOM 1640 C C . ASP C 1 71 ? 18.804 183.020 -109.593 1.00 52.59 93 ASP C C 1
ATOM 1641 O O . ASP C 1 71 ? 17.831 183.614 -109.126 1.00 61.09 93 ASP C O 1
ATOM 1646 N N . LYS C 1 72 ? 19.585 182.219 -108.869 1.00 52.59 94 LYS C N 1
ATOM 1647 C CA . LYS C 1 72 ? 19.407 182.058 -107.428 1.00 49.74 94 LYS C CA 1
ATOM 1648 C C . LYS C 1 72 ? 19.441 183.402 -106.710 1.00 55.36 94 LYS C C 1
ATOM 1649 O O . LYS C 1 72 ? 18.635 183.658 -105.815 1.00 60.86 94 LYS C O 1
ATOM 1655 N N . LEU C 1 73 ? 20.390 184.250 -107.100 1.00 50.26 95 LEU C N 1
ATOM 1656 C CA . LEU C 1 73 ? 20.554 185.557 -106.474 1.00 55.32 95 LEU C CA 1
ATOM 1657 C C . LEU C 1 73 ? 19.330 186.427 -106.724 1.00 60.70 95 LEU C C 1
ATOM 1658 O O . LEU C 1 73 ? 18.857 187.119 -105.822 1.00 61.36 95 LEU C O 1
ATOM 1663 N N A GLN C 1 74 ? 18.832 186.394 -107.959 0.36 58.09 96 GLN C N 1
ATOM 1664 N N B GLN C 1 74 ? 18.819 186.378 -107.951 0.64 58.09 96 GLN C N 1
ATOM 1665 C CA A GLN C 1 74 ? 17.622 187.119 -108.331 0.36 59.44 96 GLN C CA 1
ATOM 1666 C CA B GLN C 1 74 ? 17.624 187.129 -108.318 0.64 59.50 96 GLN C CA 1
ATOM 1667 C C A GLN C 1 74 ? 16.440 186.647 -107.489 0.36 58.09 96 GLN C C 1
ATOM 1668 C C B GLN C 1 74 ? 16.400 186.646 -107.544 0.64 58.00 96 GLN C C 1
ATOM 1669 O O A GLN C 1 74 ? 15.699 187.455 -106.926 0.36 63.20 96 GLN C O 1
ATOM 1670 O O B GLN C 1 74 ? 15.589 187.451 -107.087 0.64 63.35 96 GLN C O 1
ATOM 1681 N N . LYS C 1 75 ? 16.275 185.330 -107.399 1.00 58.02 97 LYS C N 1
ATOM 1682 C CA . LYS C 1 75 ? 15.159 184.736 -106.667 1.00 61.79 97 LYS C CA 1
ATOM 1683 C C . LYS C 1 75 ? 15.211 185.027 -105.169 1.00 64.45 97 LYS C C 1
ATOM 1684 O O . LYS C 1 75 ? 14.191 184.963 -104.485 1.00 73.17 97 LYS C O 1
ATOM 1686 N N . TYR C 1 76 ? 16.398 185.344 -104.661 1.00 64.97 98 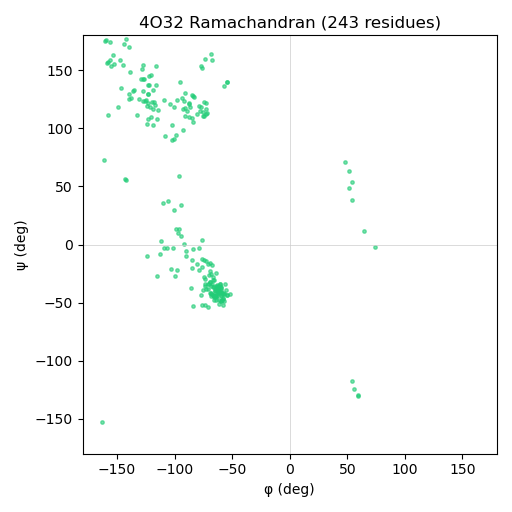TYR C N 1
ATOM 1687 C CA . TYR C 1 76 ? 16.577 185.582 -103.231 1.00 64.21 98 TYR C CA 1
ATOM 1688 C C . TYR C 1 76 ? 16.272 187.026 -102.850 1.00 63.74 98 TYR C C 1
ATOM 1689 O O . TYR C 1 76 ? 15.713 187.292 -101.785 1.00 68.01 98 TYR C O 1
ATOM 1698 N N . TYR C 1 77 ? 16.653 187.956 -103.721 1.00 61.80 99 TYR C N 1
ATOM 1699 C CA . TYR C 1 77 ? 16.532 189.380 -103.427 1.00 60.15 99 TYR C CA 1
ATOM 1700 C C . TYR C 1 77 ? 15.358 190.033 -104.142 1.00 60.52 99 TYR C C 1
ATOM 1701 O O . TYR C 1 77 ? 14.895 191.099 -103.737 1.00 64.46 99 TYR C O 1
ATOM 1710 N N . GLY C 1 78 ? 14.888 189.398 -105.210 1.00 63.65 100 GLY C N 1
ATOM 1711 C CA . GLY C 1 78 ? 13.825 189.966 -106.016 1.00 63.00 100 GLY C CA 1
ATOM 1712 C C . GLY C 1 78 ? 14.172 191.353 -106.524 1.00 69.17 100 GLY C C 1
ATOM 1713 O O . GLY C 1 78 ? 15.212 191.553 -107.148 1.00 72.39 100 GLY C O 1
ATOM 1714 N N . LYS C 1 79 ? 13.307 192.318 -106.226 1.00 72.08 101 LYS C N 1
ATOM 1715 C CA . LYS C 1 79 ? 13.434 193.670 -106.765 1.00 61.34 101 LYS C CA 1
ATOM 1716 C C . LYS C 1 79 ? 14.552 194.483 -106.120 1.00 60.75 101 LYS C C 1
ATOM 1717 O O . LYS C 1 79 ? 14.928 195.538 -106.632 1.00 61.01 101 LYS C O 1
ATOM 1719 N N . ARG C 1 80 ? 15.082 194.000 -105.000 1.00 69.30 102 ARG C N 1
ATOM 1720 C CA . ARG C 1 80 ? 16.151 194.708 -104.300 1.00 67.86 102 ARG C CA 1
ATOM 1721 C C . ARG C 1 80 ? 17.448 194.674 -105.103 1.00 60.50 102 ARG C C 1
ATOM 1722 O O . ARG C 1 80 ? 18.370 195.444 -104.844 1.00 68.15 102 ARG C O 1
ATOM 1730 N N . ILE C 1 81 ? 17.504 193.770 -106.076 1.00 60.00 103 ILE C N 1
ATOM 1731 C CA . ILE C 1 81 ? 18.660 193.627 -106.951 1.00 64.54 103 ILE C CA 1
ATOM 1732 C C . ILE C 1 81 ? 18.249 193.807 -108.409 1.00 66.98 103 ILE C C 1
ATOM 1733 O O . ILE C 1 81 ? 17.204 193.308 -108.834 1.00 73.79 103 ILE C O 1
ATOM 1738 N N . TYR C 1 82 ? 19.052 194.541 -109.171 1.00 60.36 104 TYR C N 1
ATOM 1739 C CA . TYR C 1 82 ? 18.857 194.581 -110.612 1.00 55.60 104 TYR C CA 1
ATOM 1740 C C . TYR C 1 82 ? 20.045 193.939 -111.320 1.00 53.96 104 TYR C C 1
ATOM 1741 O O . TYR C 1 82 ? 21.170 194.431 -111.240 1.00 53.33 104 TYR C O 1
ATOM 1750 N N . LEU C 1 83 ? 19.785 192.836 -112.012 1.00 46.16 105 LEU C N 1
ATOM 1751 C CA . LEU C 1 83 ? 20.841 192.087 -112.681 1.00 46.23 105 LEU C CA 1
ATOM 1752 C C . LEU C 1 83 ? 21.105 192.617 -114.090 1.00 52.41 105 LEU C C 1
ATOM 1753 O O . LEU C 1 83 ? 20.285 192.455 -114.989 1.00 51.12 105 LEU C O 1
ATOM 1758 N N . LEU C 1 84 ? 22.255 193.255 -114.272 1.00 45.43 106 LEU C N 1
ATOM 1759 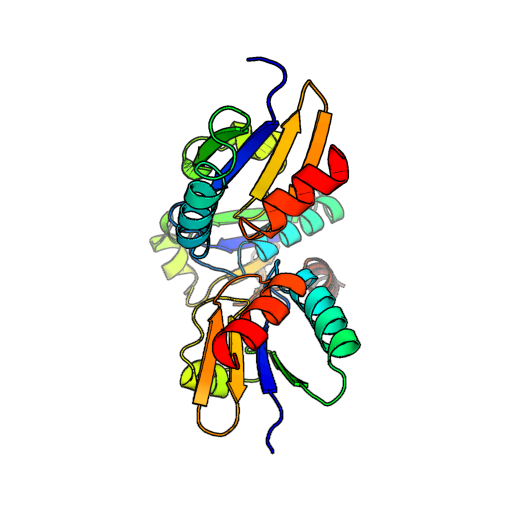C CA . LEU C 1 84 ? 22.637 193.774 -115.576 1.00 49.49 106 LEU C CA 1
ATOM 1760 C C . LEU C 1 84 ? 23.634 192.830 -116.248 1.00 56.73 106 LEU C C 1
ATOM 1761 O O . LEU C 1 84 ? 24.848 192.949 -116.066 1.00 53.70 106 LEU C O 1
ATOM 1766 N N . LYS C 1 85 ? 23.102 191.888 -117.021 1.00 47.92 107 LYS C N 1
ATOM 1767 C CA . LYS C 1 85 ? 23.896 190.847 -117.657 1.00 49.41 107 LYS C CA 1
ATOM 1768 C C . LYS C 1 85 ? 24.421 191.331 -119.010 1.00 55.17 107 LYS C C 1
ATOM 1769 O O . LYS C 1 85 ? 23.643 191.697 -119.890 1.00 52.91 107 LYS C O 1
ATOM 1775 N N . VAL C 1 86 ? 25.743 191.342 -119.168 1.00 44.23 108 VAL C N 1
ATOM 1776 C CA . VAL C 1 86 ? 26.365 191.934 -120.348 1.00 46.47 108 VAL C CA 1
ATOM 1777 C C . VAL C 1 86 ? 27.273 190.958 -121.093 1.00 51.84 108 VAL C C 1
ATOM 1778 O O . VAL C 1 86 ? 28.255 190.463 -120.537 1.00 42.04 108 VAL C O 1
ATOM 1782 N N . ASP C 1 87 ? 26.939 190.685 -122.353 1.00 43.17 109 ASP C N 1
ATOM 1783 C CA . ASP C 1 87 ? 27.788 189.862 -123.216 1.00 40.62 109 ASP C CA 1
ATOM 1784 C C . ASP C 1 87 ? 28.989 190.685 -123.652 1.00 43.96 109 ASP C C 1
ATOM 1785 O O . ASP C 1 87 ? 28.844 191.675 -124.371 1.00 48.33 109 ASP C O 1
ATOM 1790 N N . LEU C 1 88 ? 30.175 190.281 -123.211 1.00 39.04 110 LEU C N 1
ATOM 1791 C CA . LEU C 1 88 ? 31.387 191.025 -123.524 1.00 50.27 110 LEU C CA 1
ATOM 1792 C C . LEU C 1 88 ? 31.638 191.100 -125.032 1.00 43.52 110 LEU C C 1
ATOM 1793 O O . LEU C 1 88 ? 32.150 192.103 -125.526 1.00 41.81 110 LEU C O 1
ATOM 1798 N N . ASP C 1 89 ? 31.275 190.044 -125.755 1.00 43.51 111 ASP C N 1
ATOM 1799 C CA . ASP C 1 89 ? 31.476 189.999 -127.202 1.00 50.59 111 ASP C CA 1
ATOM 1800 C C . ASP C 1 89 ? 30.600 191.007 -127.942 1.00 49.93 111 ASP C C 1
ATOM 1801 O O . ASP C 1 89 ? 30.858 191.327 -129.104 1.00 52.41 111 ASP C O 1
ATOM 1806 N N . LYS C 1 90 ? 29.562 191.498 -127.271 1.00 46.52 112 LYS C N 1
ATOM 1807 C CA . LYS C 1 90 ? 28.644 192.455 -127.879 1.00 48.14 112 LYS C CA 1
ATOM 1808 C C . LYS C 1 90 ? 28.794 193.855 -127.292 1.00 46.20 112 LYS C C 1
ATOM 1809 O O . LYS C 1 90 ? 28.130 194.793 -127.734 1.00 40.03 112 LYS C O 1
ATOM 1815 N N . ASN C 1 91 ? 29.665 193.992 -126.297 1.00 42.13 113 ASN C N 1
ATOM 1816 C CA . ASN C 1 91 ? 29.861 195.272 -125.624 1.00 39.62 113 ASN C CA 1
ATOM 1817 C C . ASN C 1 91 ? 31.317 195.503 -125.255 1.00 46.84 113 ASN C C 1
ATOM 1818 O O . ASN C 1 91 ? 31.638 195.741 -124.091 1.00 39.72 113 ASN C O 1
ATOM 1823 N N . GLU C 1 92 ? 32.195 195.447 -126.249 1.00 41.79 114 GLU C N 1
ATOM 1824 C CA . GLU C 1 92 ? 33.629 195.514 -126.000 1.00 43.31 114 GLU C CA 1
ATOM 1825 C C . GLU C 1 92 ? 34.094 196.865 -125.467 1.00 47.15 114 GLU C C 1
ATOM 1826 O O . GLU C 1 92 ? 35.099 196.940 -124.758 1.00 42.61 114 GLU C O 1
ATOM 1832 N N . SER C 1 93 ? 33.377 197.932 -125.805 1.00 38.00 115 SER C N 1
ATOM 1833 C CA . SER C 1 93 ? 33.744 199.256 -125.311 1.00 41.84 115 SER C CA 1
ATOM 1834 C C . SER C 1 93 ? 33.352 199.433 -123.846 1.00 40.42 115 SER C C 1
ATOM 1835 O O . SER C 1 93 ? 34.089 200.039 -123.071 1.00 42.64 115 SER C O 1
ATOM 1838 N N . LEU C 1 94 ? 32.188 198.902 -123.480 1.00 35.07 116 LEU C N 1
ATOM 1839 C CA . LEU C 1 94 ? 31.719 198.925 -122.101 1.00 40.79 116 LEU C CA 1
ATOM 1840 C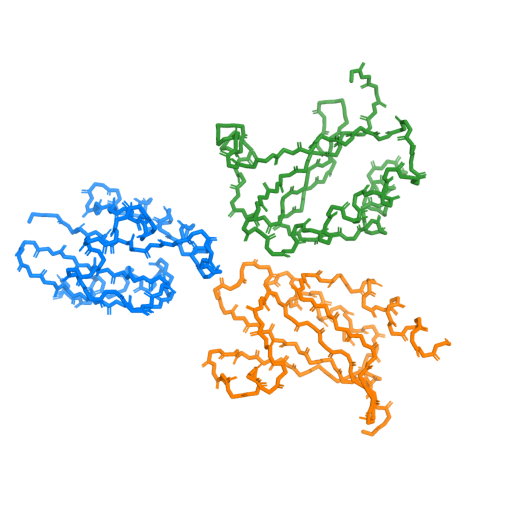 C . LEU C 1 94 ? 32.661 198.119 -121.208 1.00 44.68 116 LEU C C 1
ATOM 1841 O O . LEU C 1 94 ? 33.022 198.548 -120.115 1.00 48.22 116 LEU C O 1
ATOM 1846 N N . ALA C 1 95 ? 33.061 196.948 -121.691 1.00 43.45 117 ALA C N 1
ATOM 1847 C CA . ALA C 1 95 ? 33.988 196.092 -120.964 1.00 39.90 117 ALA C CA 1
ATOM 1848 C C . ALA C 1 95 ? 35.334 196.783 -120.761 1.00 48.27 117 ALA C C 1
ATOM 1849 O O . ALA C 1 95 ? 35.940 196.681 -119.693 1.00 44.73 117 ALA C O 1
ATOM 1851 N N . ARG C 1 96 ? 35.789 197.493 -121.789 1.00 43.64 118 ARG C N 1
ATOM 1852 C CA . ARG C 1 96 ? 37.061 198.212 -121.738 1.00 41.48 118 ARG C CA 1
ATOM 1853 C C . ARG C 1 96 ? 36.998 199.355 -120.731 1.00 45.33 118 ARG C C 1
ATOM 1854 O O . ARG C 1 96 ? 37.980 199.658 -120.047 1.00 47.22 118 ARG C O 1
ATOM 1862 N N . LYS C 1 97 ? 35.833 199.989 -120.654 1.00 44.66 119 LYS C N 1
ATOM 1863 C CA . LYS C 1 97 ? 35.594 201.045 -119.681 1.00 51.90 119 LYS C CA 1
ATOM 1864 C C . LYS C 1 97 ? 35.767 200.515 -118.261 1.00 49.82 119 LYS C C 1
ATOM 1865 O O . LYS C 1 97 ? 36.281 201.215 -117.388 1.00 54.69 119 LYS C O 1
ATOM 1871 N N . PHE C 1 98 ? 35.348 199.272 -118.036 1.00 46.70 120 PHE C N 1
ATOM 1872 C CA . PHE C 1 98 ? 35.453 198.659 -116.713 1.00 47.22 120 PHE C CA 1
ATOM 1873 C C . PHE C 1 98 ? 36.669 197.744 -116.584 1.00 42.79 120 PHE C C 1
ATOM 1874 O O . PHE C 1 98 ? 36.762 196.960 -115.637 1.00 50.24 120 PHE C O 1
ATOM 1882 N N . SER C 1 99 ? 37.586 197.839 -117.543 1.00 44.81 121 SER C N 1
ATOM 1883 C CA . SER C 1 99 ? 38.845 197.097 -117.499 1.00 49.90 121 SER C CA 1
ATOM 1884 C C . SER C 1 99 ? 38.644 195.594 -117.311 1.00 54.12 121 SER C C 1
ATOM 1885 O O . SER C 1 99 ? 39.406 194.942 -116.595 1.00 48.65 121 SER C O 1
ATOM 1888 N N . VAL C 1 100 ? 37.617 195.045 -117.952 1.00 46.82 122 VAL C N 1
ATOM 1889 C CA . VAL C 1 100 ? 37.302 193.634 -117.780 1.00 45.59 122 VAL C CA 1
ATOM 1890 C C . VAL C 1 100 ? 38.355 192.787 -118.478 1.00 48.67 122 VAL C C 1
ATOM 1891 O O . VAL C 1 100 ? 38.471 192.804 -119.703 1.00 48.98 122 VAL C O 1
ATOM 1895 N N . LYS C 1 101 ? 39.129 192.055 -117.683 1.00 48.40 123 LYS C N 1
ATOM 1896 C CA . LYS C 1 101 ? 40.278 191.316 -118.191 1.00 44.28 123 LYS C CA 1
ATOM 1897 C C . LYS C 1 101 ? 40.081 189.812 -118.109 1.00 40.88 123 LYS C C 1
ATOM 1898 O O . LYS C 1 101 ? 40.891 189.041 -118.621 1.00 50.89 123 LYS C O 1
ATOM 1904 N N . SER C 1 102 ? 39.006 189.395 -117.456 1.00 44.36 124 SER C N 1
ATOM 1905 C CA . SER C 1 102 ? 38.735 187.977 -117.291 1.00 42.35 124 SER C CA 1
ATOM 1906 C C . SER C 1 102 ? 37.252 187.753 -117.072 1.00 37.06 124 SER C C 1
ATOM 1907 O O . SER C 1 102 ? 36.530 188.665 -116.680 1.00 44.53 124 SER C O 1
ATOM 1910 N N . LEU C 1 103 ? 36.803 186.534 -117.338 1.00 45.04 125 LEU C N 1
ATOM 1911 C CA . LEU C 1 103 ? 35.398 186.198 -117.199 1.00 45.06 125 LEU C CA 1
ATOM 1912 C C . LEU C 1 103 ? 35.236 184.967 -116.310 1.00 49.21 125 LEU C C 1
ATOM 1913 O O . LEU C 1 103 ? 36.055 184.051 -116.356 1.00 43.56 125 LEU C O 1
ATOM 1918 N N . PRO C 1 104 ? 34.184 184.953 -115.480 1.00 39.81 126 PRO C N 1
ATOM 1919 C CA . PRO C 1 104 ? 33.237 186.066 -115.327 1.00 37.39 126 PRO C CA 1
ATOM 1920 C C . PRO C 1 104 ? 33.789 187.222 -114.493 1.00 39.29 126 PRO C C 1
ATOM 1921 O O . PRO C 1 104 ? 34.659 187.021 -113.646 1.00 43.37 126 PRO C O 1
ATOM 1925 N N . THR C 1 105 ? 33.306 188.430 -114.766 1.00 37.41 127 THR C N 1
ATOM 1926 C CA . THR C 1 105 ? 33.599 189.583 -113.926 1.00 37.53 127 THR C CA 1
ATOM 1927 C C . THR C 1 105 ? 32.279 190.091 -113.371 1.00 43.89 127 THR C C 1
ATOM 1928 O O . THR C 1 105 ? 31.291 190.217 -114.096 1.00 40.83 127 THR C O 1
ATOM 1932 N N . ILE C 1 106 ? 32.257 190.340 -112.069 1.00 42.55 128 ILE C N 1
ATOM 1933 C CA . ILE C 1 106 ? 31.038 190.728 -111.383 1.00 38.98 128 ILE C CA 1
ATOM 1934 C C . ILE C 1 106 ? 31.288 191.958 -110.533 1.00 43.11 128 ILE C C 1
ATOM 1935 O O . ILE C 1 106 ? 32.203 191.983 -109.711 1.00 43.06 128 ILE C O 1
ATOM 1940 N N . ILE C 1 107 ? 30.484 192.990 -110.759 1.00 41.44 129 ILE C N 1
ATOM 1941 C CA . ILE C 1 107 ? 30.639 194.247 -110.050 1.00 40.09 129 ILE C CA 1
ATOM 1942 C C . ILE C 1 107 ? 29.334 194.647 -109.374 1.00 45.18 129 ILE C C 1
ATOM 1943 O O . ILE C 1 107 ? 28.295 194.758 -110.026 1.00 47.33 129 ILE C O 1
ATOM 1948 N N . LEU C 1 108 ? 29.387 194.849 -108.062 1.00 44.29 130 LEU C N 1
ATOM 1949 C CA . LEU C 1 108 ? 28.208 195.271 -107.315 1.00 48.40 130 LEU C CA 1
ATOM 1950 C C . LEU C 1 108 ? 28.238 196.776 -107.097 1.00 46.75 130 LEU C C 1
ATOM 1951 O O . LEU C 1 108 ? 29.204 197.315 -106.555 1.00 45.74 130 LEU C O 1
ATOM 1956 N N . LEU C 1 109 ? 27.181 197.458 -107.520 1.00 48.66 131 LEU C N 1
ATOM 1957 C CA . LEU C 1 109 ? 27.124 198.908 -107.371 1.00 50.96 131 LEU C CA 1
ATOM 1958 C C . LEU C 1 109 ? 25.847 199.358 -106.685 1.00 52.92 131 LEU C C 1
ATOM 1959 O O . LEU C 1 109 ? 24.823 198.677 -106.751 1.00 56.31 131 LEU C O 1
ATOM 1964 N N . LYS C 1 110 ? 25.913 200.516 -106.037 1.00 61.14 132 LYS C N 1
ATOM 1965 C CA . LYS C 1 110 ? 24.739 201.105 -105.409 1.00 67.36 132 LYS C CA 1
ATOM 1966 C C . LYS C 1 110 ? 24.922 202.610 -105.234 1.00 63.16 132 LYS C C 1
ATOM 1967 O O . LYS C 1 110 ? 25.752 203.050 -104.438 1.00 61.15 132 LYS C O 1
ATOM 1973 N N . ASN C 1 111 ? 24.148 203.384 -105.996 1.00 73.75 133 ASN C N 1
ATOM 1974 C CA . ASN C 1 111 ? 24.173 204.850 -105.969 1.00 78.26 133 ASN C CA 1
ATOM 1975 C C . ASN C 1 111 ? 25.571 205.452 -106.046 1.00 76.80 133 ASN C C 1
ATOM 1976 O O . ASN C 1 111 ? 26.076 205.983 -105.058 1.00 73.59 133 ASN C O 1
ATOM 1981 N N . LYS C 1 112 ? 26.179 205.350 -107.228 1.00 57.61 134 LYS C N 1
ATOM 1982 C CA . LYS C 1 112 ? 27.499 205.916 -107.515 1.00 70.57 134 LYS C CA 1
ATOM 1983 C C . LYS C 1 112 ? 28.623 205.288 -106.688 1.00 74.20 134 LYS C C 1
ATOM 1984 O O . LYS C 1 112 ? 29.747 205.794 -106.671 1.00 77.54 134 LYS C O 1
ATOM 1986 N N . THR C 1 113 ? 28.321 204.184 -106.012 1.00 69.97 135 THR C N 1
ATOM 1987 C CA . THR C 1 113 ? 29.298 203.506 -105.167 1.00 66.37 135 THR C CA 1
ATOM 1988 C C . THR C 1 113 ? 29.477 202.054 -105.593 1.00 59.65 135 THR C C 1
ATOM 1989 O O . THR C 1 113 ? 28.500 201.326 -105.758 1.00 59.39 135 THR C O 1
ATOM 1993 N N . MET C 1 114 ? 30.724 201.634 -105.782 1.00 54.93 136 MET C N 1
ATOM 1994 C CA . MET C 1 114 ? 30.997 200.229 -106.046 1.00 46.85 136 MET C CA 1
ATOM 1995 C C . MET C 1 114 ? 31.242 199.490 -104.739 1.00 53.86 136 MET C C 1
ATOM 1996 O O . MET C 1 114 ? 32.187 199.796 -104.013 1.00 49.73 136 MET C O 1
ATOM 2001 N N . LEU C 1 115 ? 30.385 198.520 -104.441 1.00 51.17 137 LEU C N 1
ATOM 2002 C CA . LEU C 1 115 ? 30.499 197.756 -103.205 1.00 43.67 137 LEU C CA 1
ATOM 2003 C C . LEU C 1 115 ? 31.630 196.746 -103.290 1.00 50.70 137 LEU C C 1
ATOM 2004 O O . LEU C 1 115 ? 32.504 196.698 -102.424 1.00 46.28 137 LEU C O 1
ATOM 2009 N N . ALA C 1 116 ? 31.610 195.938 -104.344 1.00 41.15 138 ALA C N 1
ATOM 2010 C CA . ALA C 1 116 ? 32.593 194.880 -104.489 1.00 36.95 138 ALA C CA 1
ATOM 2011 C C . ALA C 1 116 ? 32.787 194.493 -105.944 1.00 47.43 138 ALA C C 1
ATOM 2012 O O . ALA C 1 116 ? 31.886 194.643 -106.774 1.00 40.05 138 ALA C O 1
ATOM 2014 N N . ARG C 1 117 ? 33.975 193.987 -106.244 1.00 49.17 139 ARG C N 1
ATOM 2015 C CA . ARG C 1 117 ? 34.268 193.469 -107.566 1.00 41.66 139 ARG C CA 1
ATOM 2016 C C . ARG C 1 117 ? 35.006 192.145 -107.457 1.00 47.22 139 ARG C C 1
ATOM 2017 O O . ARG C 1 117 ? 35.947 192.012 -106.674 1.00 39.12 139 ARG C O 1
ATOM 2025 N N . LYS C 1 118 ? 34.556 191.166 -108.235 1.00 42.85 140 LYS C N 1
ATOM 2026 C CA . LYS C 1 118 ? 35.195 189.859 -108.295 1.00 38.45 140 LYS C CA 1
ATOM 2027 C C . LYS C 1 118 ? 35.490 189.507 -109.745 1.00 41.25 140 LYS C C 1
ATOM 2028 O O . LYS C 1 118 ? 34.588 189.499 -110.582 1.00 43.94 140 LYS C O 1
ATOM 2034 N N . ASP C 1 119 ? 36.755 189.223 -110.036 1.00 36.33 141 ASP C N 1
ATOM 2035 C CA . ASP C 1 119 ? 37.186 188.908 -111.395 1.00 45.11 141 ASP C CA 1
ATOM 2036 C C . ASP C 1 119 ? 37.193 187.402 -111.638 1.00 41.56 141 ASP C C 1
ATOM 2037 O O . ASP C 1 119 ? 38.027 186.887 -112.378 1.00 50.96 141 ASP C O 1
ATOM 2042 N N . HIS C 1 120 ? 36.257 186.702 -111.010 1.00 43.06 142 HIS C N 1
ATOM 2043 C CA . HIS C 1 120 ? 36.147 185.254 -111.146 1.00 29.84 142 HIS C CA 1
ATOM 2044 C C . HIS C 1 120 ? 34.749 184.796 -110.744 1.00 33.85 142 HIS C C 1
ATOM 2045 O O . HIS C 1 120 ? 33.933 185.591 -110.280 1.00 35.18 142 HIS C O 1
ATOM 2052 N N . PHE C 1 121 ? 34.487 183.507 -110.913 1.00 37.89 143 PHE C N 1
ATOM 2053 C CA . PHE C 1 121 ? 33.238 182.912 -110.462 1.00 36.96 143 PHE C CA 1
ATOM 2054 C C . PHE C 1 121 ? 33.001 183.192 -108.979 1.00 46.98 143 PHE C C 1
ATOM 2055 O O . PHE C 1 121 ? 33.928 183.160 -108.167 1.00 36.10 143 PHE C O 1
ATOM 2063 N N . VAL C 1 122 ? 31.752 183.475 -108.633 1.00 38.57 144 VAL C N 1
ATOM 2064 C CA . VAL C 1 122 ? 31.368 183.621 -107.237 1.00 41.46 144 VAL C CA 1
ATOM 2065 C C . VAL C 1 122 ? 29.932 183.130 -107.059 1.00 44.42 144 VAL C C 1
ATOM 2066 O O . VAL C 1 122 ? 29.052 183.425 -107.875 1.00 49.41 144 VAL C O 1
ATOM 2070 N N . SER C 1 123 ? 29.712 182.343 -106.012 1.00 47.71 145 SER C N 1
ATOM 2071 C CA . SER C 1 123 ? 28.411 181.737 -105.772 1.00 45.03 145 SER C CA 1
ATOM 2072 C C . SER C 1 123 ? 27.400 182.774 -105.313 1.00 38.67 145 SER C C 1
ATOM 2073 O O . SER C 1 123 ? 27.763 183.872 -104.897 1.00 44.05 145 SER C O 1
ATOM 2076 N N A SER C 1 124 ? 26.120 182.418 -105.391 0.43 44.68 146 SER C N 1
ATOM 2077 N N B SER C 1 124 ? 26.121 182.416 -105.401 0.57 44.58 146 SER C N 1
ATOM 2078 C CA A SER C 1 124 ? 25.053 183.291 -104.925 0.43 47.16 146 SER C CA 1
ATOM 2079 C CA B SER C 1 124 ? 25.045 183.272 -104.927 0.57 47.13 146 SER C CA 1
ATOM 2080 C C A SER C 1 124 ? 25.163 183.489 -103.417 0.43 41.54 146 SER C C 1
ATOM 2081 C C B SER C 1 124 ? 25.176 183.489 -103.423 0.57 41.54 146 SER C C 1
ATOM 2082 O O A SER C 1 124 ? 24.907 184.577 -102.907 0.43 44.44 146 SER C O 1
ATOM 2083 O O B SER C 1 124 ? 24.948 184.588 -102.924 0.57 44.46 146 SER C O 1
ATOM 2088 N N . ASN C 1 125 ? 25.555 182.434 -102.711 1.00 37.19 147 ASN C N 1
ATOM 2089 C CA . ASN C 1 125 ? 25.803 182.527 -101.272 1.00 49.24 147 ASN C CA 1
ATOM 2090 C C . ASN C 1 125 ? 26.882 183.547 -100.938 1.00 42.96 147 ASN C C 1
ATOM 2091 O O . ASN C 1 125 ? 26.743 184.327 -100.001 1.00 45.65 147 ASN C O 1
ATOM 2096 N N . ASP C 1 126 ? 27.955 183.546 -101.719 1.00 48.55 148 ASP C N 1
ATOM 2097 C CA . ASP C 1 126 ? 29.026 184.512 -101.520 1.00 46.64 148 ASP C CA 1
ATOM 2098 C C . ASP C 1 126 ? 28.610 185.927 -101.932 1.00 41.26 148 ASP C C 1
ATOM 2099 O O . ASP C 1 126 ? 29.043 186.901 -101.322 1.00 44.87 148 ASP C O 1
ATOM 2104 N N . LEU C 1 127 ? 27.772 186.047 -102.960 1.00 43.91 149 LEU C N 1
ATOM 2105 C CA . LEU C 1 127 ? 27.279 187.363 -103.366 1.00 48.26 149 LEU C CA 1
ATOM 2106 C C . LEU C 1 127 ? 26.374 187.949 -102.278 1.00 47.29 149 LEU C C 1
ATOM 2107 O O . LEU C 1 127 ? 26.475 189.131 -101.945 1.00 40.30 149 LEU C O 1
ATOM 2112 N N . ILE C 1 128 ? 25.501 187.112 -101.725 1.00 43.98 150 ILE C N 1
ATOM 2113 C CA . ILE C 1 128 ? 24.638 187.507 -100.615 1.00 41.62 150 ILE C CA 1
ATOM 2114 C C . ILE C 1 128 ? 25.460 188.013 -99.434 1.00 47.58 150 ILE C C 1
ATOM 2115 O O . ILE C 1 128 ? 25.180 189.075 -98.875 1.00 50.90 150 ILE C O 1
ATOM 2120 N N . ALA C 1 129 ? 26.481 187.250 -99.061 1.00 41.92 151 ALA C N 1
ATOM 2121 C CA . ALA C 1 129 ? 27.350 187.634 -97.953 1.00 50.95 151 ALA C CA 1
ATOM 2122 C C . ALA C 1 129 ? 28.113 188.909 -98.298 1.00 50.83 151 ALA C C 1
ATOM 2123 O O . ALA C 1 129 ? 28.302 189.781 -97.453 1.00 49.36 151 ALA C O 1
ATOM 2125 N N . LEU C 1 130 ? 28.533 189.012 -99.555 1.00 47.24 152 LEU C N 1
ATOM 2126 C CA . LEU C 1 130 ? 29.237 190.191 -100.039 1.00 43.96 152 LEU C CA 1
ATOM 2127 C C . LEU C 1 130 ? 28.356 191.425 -99.886 1.00 49.04 152 LEU C C 1
ATOM 2128 O O . LEU C 1 130 ? 28.812 192.474 -99.434 1.00 43.92 152 LEU C O 1
ATOM 2133 N N . ILE C 1 131 ? 27.084 191.281 -100.250 1.00 48.74 153 ILE C N 1
ATOM 2134 C CA . ILE C 1 131 ? 26.125 192.377 -100.162 1.00 55.55 153 ILE C CA 1
ATOM 2135 C C . ILE C 1 131 ? 25.824 192.749 -98.708 1.00 51.66 153 ILE C C 1
ATOM 2136 O O . ILE C 1 131 ? 25.767 193.930 -98.364 1.00 48.05 153 ILE C O 1
ATOM 2141 N N . LYS C 1 132 ? 25.648 191.745 -97.857 1.00 46.46 154 LYS C N 1
ATOM 2142 C CA . LYS C 1 132 ? 25.398 191.993 -96.439 1.00 52.64 154 LYS C CA 1
ATOM 2143 C C . LYS C 1 132 ? 26.602 192.653 -95.775 1.00 54.41 154 LYS C C 1
ATOM 2144 O O . LYS C 1 132 ? 26.442 193.551 -94.954 1.00 54.57 154 LYS C O 1
ATOM 2150 N N . LYS C 1 133 ? 27.803 192.211 -96.139 1.00 55.42 155 LYS C N 1
ATOM 2151 C CA . LYS C 1 133 ? 29.031 192.780 -95.586 1.00 51.23 155 LYS C CA 1
ATOM 2152 C C . LYS C 1 133 ? 29.133 194.286 -95.835 1.00 54.31 155 LYS C C 1
ATOM 2153 O O . LYS C 1 133 ? 29.524 195.045 -94.950 1.00 51.61 155 LYS C O 1
ATOM 2159 N N . HIS C 1 134 ? 28.778 194.723 -97.040 1.00 50.85 156 HIS C N 1
ATOM 2160 C CA . HIS C 1 134 ? 28.925 196.132 -97.377 1.00 49.51 156 HIS C CA 1
ATOM 2161 C C . HIS C 1 134 ? 27.683 196.966 -97.047 1.00 52.24 156 HIS C C 1
ATOM 2162 O O . HIS C 1 134 ? 27.734 198.194 -97.090 1.00 63.18 156 HIS C O 1
ATOM 2169 N N . LEU C 1 135 ? 26.581 196.310 -96.692 1.00 60.49 157 LEU C N 1
ATOM 2170 C CA . LEU C 1 135 ? 25.338 197.033 -96.420 1.00 65.94 157 LEU C CA 1
ATOM 2171 C C . LEU C 1 135 ? 24.861 196.941 -94.968 1.00 68.27 157 LEU C C 1
ATOM 2172 O O . LEU C 1 135 ? 24.167 197.837 -94.489 1.00 76.75 157 LEU C O 1
ATOM 2177 N N . VAL C 1 136 ? 25.222 195.867 -94.270 1.00 77.22 158 VAL C N 1
ATOM 2178 C CA . VAL C 1 136 ? 24.824 195.706 -92.870 1.00 72.46 158 VAL C CA 1
ATOM 2179 C C . VAL C 1 136 ? 25.895 196.236 -91.921 1.00 56.50 158 VAL C C 1
ATOM 2180 O O . VAL C 1 136 ? 26.009 197.445 -91.711 1.00 63.38 158 VAL C O 1
#

Sequence (270 aa):
NTVIVLYFFAKWCCQACCTMQSTEMDKLQKYYGKRIYLLKVDLDKNESLARKFSVKSLPTIILLKNKTMLARKDHFVSSNDLIALIKKHLVKNTVIVLYFFAKWCCQACCTMQSTEMDKLQKYYGKRIYLLKVDLDKNESLARKFSVKSSLPTIILLKNKTMLARKDHFVSSNDLIALIKKHLVMKNTVIVLYFFAKWCQACTMQSTEMDKLQQKYYGKRIYLLKVDLDKNESLARKFSVKSLPTIILLKNKTMLARKDHFVSSSNDLIALIKKHLV

InterPro domains:
  IPR013766 Thioredoxin domain [PF00085] (64-154)
  IPR013766 Thioredoxin domain [PS51352] (46-157)
  IPR036249 Thioredoxin-like superfamily [SSF52833] (57-157)

Solvent-accessible surface area: 14672 Å² total; per-residue (Å²): 113,54,6,48,0,6,0,0,30,2,80,149,11,66,10,4,34,48,0,22,37,7,1,63,118,1,74,90,128,28,39,208,154,12,123,31,72,97,10,15,31,74,157,53,101,75,61,6,167,157,54,59,22,176,50,32,2,0,1,4,3,48,68,76,92,80,98,25,10,78,70,53,107,30,10,25,4,114,81,0,29,59,22,6,51,158,80,81,128,119,116,33,9,63,0,4,0,0,41,3,74,36,9,64,11,5,104,76,0,25,75,18,2,93,111,0,64,90,111,26,31,191,165,5,130,35,66,93,8,35,29,94,182,57,71,79,51,7,75,82,64,63,24,152,14,18,2,0,1,0,2,35,44,99,106,75,101,20,8,72,68,50,14,14,5,12,8,106,22,0,20,52,22,8,112,148,72,78,170,144,76,67,24,5,52,0,7,0,0,42,2,98,89,9,116,16,3,96,71,0,22,76,21,2,92,110,1,62,95,120,21,37,101,169,6,131,38,73,96,8,29,30,52,166,54,97,76,64,5,161,163,52,66,16,118,14,24,3,0,2,2,1,40,58,96,120,70,97,21,8,76,71,62,13,12,7,10,8,100,24,0,19,55,27,4,97,159,76,78,162

Nearest PDB structures (foldseek):
  4o32-assembly1_A  TM=1.011E+00  e=3.303E-19  Plasmodium falciparum 3D7
  3ul3-assembly2_A  TM=9.755E-01  e=1.647E-15  Plasmodium falciparum 3D7
  7bzk-assembly1_B  TM=9.256E-01  e=2.096E-08  Arabidopsis thaliana
  2tir-assembly1_A  TM=9.019E-01  e=9.374E-09  Escherichia coli
  1nsw-assembly1_D  TM=8.880E-01  e=3.832E-08  Alicyclobacillus acidocaldarius

GO terms:
  GO:0005739 mitochondrion (C, IDA)
  GO:0020003 symbiont-containing vacuole (C, IDA)
  GO:0097619 PTEX complex (C, IDA)
  GO:0020005 symbiont-containing vacuole membrane (C, IDA)
  GO:0015035 protein-disulfide reductase activity (F, IDA)

CATH classification: 3.40.30.10

Radius of gyration: 21.22 Å; Cα contacts (8 Å, |Δi|>4): 467; chains: 3; bounding box: 59×51×53 Å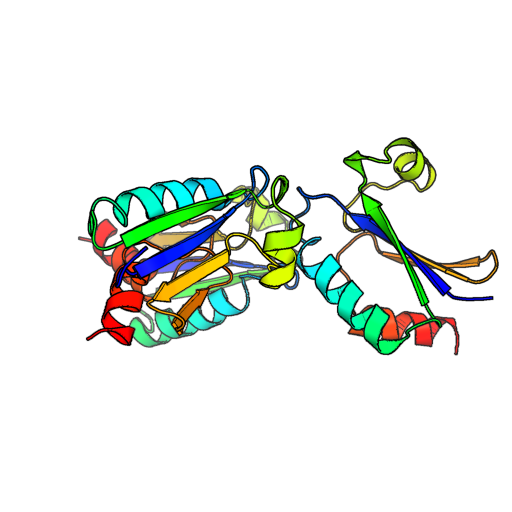

Secondary structure (DSSP, 8-state):
--EEEEEEE-TT-THHHHHHHHHHHHHHHHGGGEEEEEEEGGG-HHHHHHTT--SSSEEEEEETTEEEEEESS---HHHHHHHHHHHH-/--PEEEEEEE-TT-TTHHHHHHHHHHHHHHHGGGEEEEEEETTT-HHHHHHTT--SSSEEEEEETTEEEEEESS---HHHHHHHHHHHH-/--S-EEEEEEE-TT-TTHHHHHHHHHHHHHHHGGGEEEEEEEGGG-HHHHHHTT--SSSEEEEE-SS-EEEEESS---HHHHHHHHHHHH-

Foldseek 3Di:
DAKEKEWEAEPPDPLVVVLVVLVVVLCVVQPPNYHYDYDHCVVPVVVCVVVVQDAPTWIWIDDDPDTQDIDRDRDGNVRVVVSVVVRPD/DQAKEKEWEDEPPAPCVVVLVVQVVVLCVVCPRSHDYDYDDCVVPVPVCVVVVQDAPTWIWIDGVPDTQDIDNDRDGSVRVVVSVVVRVD/DDQAKEKEWEAEPPQPCVVVLVVQVVVLCVVCPPSYDYHYDYCVVPVVVCVVVPLDAPTWIWIDGDPGTQDIDNDRDGSVRVVVSVVVSVD

B-factor: mean 52.74, std 12.79, range [28.16, 111.17]